Protein AF-A0A6I9SMF7-F1 (afdb_monomer_lite)

Structure (mmCIF, N/CA/C/O backbone):
data_AF-A0A6I9SMF7-F1
#
_entry.id   AF-A0A6I9SMF7-F1
#
loop_
_atom_site.group_PDB
_atom_site.id
_atom_site.type_symbol
_atom_site.label_atom_id
_atom_site.label_alt_id
_atom_site.label_comp_id
_atom_site.label_asym_id
_atom_site.label_entity_id
_atom_site.label_seq_id
_atom_site.pdbx_PDB_ins_code
_atom_site.Cartn_x
_atom_site.Cartn_y
_atom_site.Cartn_z
_atom_site.occupancy
_atom_site.B_iso_or_equiv
_atom_site.auth_seq_id
_atom_site.auth_comp_id
_atom_site.auth_asym_id
_atom_site.auth_atom_id
_atom_site.pdbx_PDB_model_num
ATOM 1 N N . MET A 1 1 ? -16.763 -0.548 10.695 1.00 94.12 1 MET A N 1
ATOM 2 C CA . MET A 1 1 ? -15.695 -1.408 10.148 1.00 94.12 1 MET A CA 1
ATOM 3 C C . MET A 1 1 ? -14.410 -0.615 10.212 1.00 94.12 1 MET A C 1
ATOM 5 O O . MET A 1 1 ? -14.487 0.598 10.064 1.00 94.12 1 MET A O 1
ATOM 9 N N . VAL A 1 2 ? -13.276 -1.272 10.425 1.00 97.19 2 VAL A N 1
ATOM 10 C CA . VAL A 1 2 ? -11.972 -0.614 10.561 1.00 97.19 2 VAL A CA 1
ATOM 11 C C . VAL A 1 2 ? -11.056 -0.904 9.375 1.00 97.19 2 VAL A C 1
ATOM 13 O O . VAL A 1 2 ? -11.194 -1.930 8.713 1.00 97.19 2 VAL A O 1
ATOM 16 N N . THR A 1 3 ? -10.118 -0.001 9.109 1.00 98.06 3 THR A N 1
ATOM 17 C CA . THR A 1 3 ? -8.985 -0.228 8.201 1.00 98.06 3 THR A CA 1
ATOM 18 C C . THR A 1 3 ? -7.779 -0.664 9.015 1.00 98.06 3 THR A C 1
ATOM 20 O O . THR A 1 3 ? -7.404 0.043 9.950 1.00 98.06 3 THR A O 1
ATOM 23 N N . LEU A 1 4 ? -7.157 -1.785 8.656 1.00 98.19 4 LEU A N 1
ATOM 24 C CA . LEU A 1 4 ? -5.903 -2.217 9.270 1.00 98.19 4 LEU A CA 1
ATOM 25 C C . LEU A 1 4 ? -4.724 -1.767 8.404 1.00 98.19 4 LEU A C 1
ATOM 27 O O . LEU A 1 4 ? -4.641 -2.126 7.234 1.00 98.19 4 LEU A O 1
ATOM 31 N N . VAL A 1 5 ? -3.801 -1.007 8.980 1.00 98.56 5 VAL A N 1
ATOM 32 C CA . VAL A 1 5 ? -2.465 -0.754 8.429 1.00 98.56 5 VAL A CA 1
ATOM 33 C C . VAL A 1 5 ? -1.489 -1.611 9.216 1.00 98.56 5 VAL A C 1
ATOM 35 O O . VAL A 1 5 ? -1.471 -1.543 10.440 1.00 98.56 5 VAL A O 1
ATOM 38 N N . VAL A 1 6 ? -0.691 -2.428 8.544 1.00 97.94 6 VAL A N 1
ATOM 39 C CA . VAL A 1 6 ? 0.102 -3.476 9.190 1.00 97.94 6 VAL A CA 1
ATOM 40 C C . VAL A 1 6 ? 1.571 -3.277 8.865 1.00 97.94 6 VAL A C 1
ATOM 42 O O . VAL A 1 6 ? 1.954 -3.188 7.697 1.00 97.94 6 VAL A O 1
ATOM 45 N N . ALA A 1 7 ? 2.380 -3.210 9.916 1.00 97.75 7 ALA A N 1
ATOM 46 C CA . ALA A 1 7 ? 3.816 -3.044 9.840 1.00 97.75 7 ALA A CA 1
ATOM 47 C C . ALA A 1 7 ? 4.544 -4.096 10.681 1.00 97.75 7 ALA A C 1
ATOM 49 O O . ALA A 1 7 ? 4.048 -4.534 11.721 1.00 97.75 7 ALA A O 1
ATOM 50 N N . THR A 1 8 ? 5.758 -4.449 10.268 1.00 95.94 8 THR A N 1
ATOM 51 C CA . THR A 1 8 ? 6.619 -5.372 11.010 1.00 95.94 8 THR A CA 1
ATOM 52 C C . THR A 1 8 ? 7.991 -4.773 11.286 1.00 95.94 8 THR A C 1
ATOM 54 O O . THR A 1 8 ? 8.586 -4.120 10.432 1.00 95.94 8 THR A O 1
ATOM 57 N N . THR A 1 9 ? 8.527 -5.007 12.481 1.00 94.19 9 THR A N 1
ATOM 58 C CA . THR A 1 9 ? 9.900 -4.615 12.835 1.00 94.19 9 THR A CA 1
ATOM 59 C C . THR A 1 9 ? 10.956 -5.499 12.169 1.00 94.19 9 THR A C 1
ATOM 61 O O . THR A 1 9 ? 12.121 -5.109 12.119 1.00 94.19 9 THR A O 1
ATOM 64 N N . ALA A 1 10 ? 10.563 -6.645 11.601 1.00 93.31 10 ALA A N 1
ATOM 65 C CA . ALA A 1 10 ? 11.442 -7.507 10.811 1.00 93.31 10 ALA A CA 1
ATOM 66 C C . ALA A 1 10 ? 11.742 -6.953 9.403 1.00 93.31 10 ALA A C 1
ATOM 68 O O . ALA A 1 10 ? 12.589 -7.504 8.696 1.00 93.31 10 ALA A O 1
ATOM 69 N N . ASP A 1 11 ? 11.057 -5.883 8.985 1.00 94.56 11 ASP A N 1
ATOM 70 C CA . ASP A 1 11 ? 11.206 -5.268 7.669 1.00 94.56 11 ASP A CA 1
ATOM 71 C C . ASP A 1 11 ? 11.575 -3.773 7.791 1.00 94.56 11 ASP A C 1
ATOM 73 O O . ASP A 1 11 ? 10.753 -2.961 8.232 1.00 94.56 11 ASP A O 1
ATOM 77 N N . PRO A 1 12 ? 12.791 -3.362 7.380 1.00 92.56 12 PRO A N 1
ATOM 78 C CA . PRO A 1 12 ? 13.233 -1.973 7.503 1.00 92.56 12 PRO A CA 1
ATOM 79 C C . PRO A 1 12 ? 12.377 -0.982 6.698 1.00 92.56 12 PRO A C 1
ATOM 81 O O . PRO A 1 12 ? 12.185 0.147 7.150 1.00 92.56 12 PRO A O 1
ATOM 84 N N . ALA A 1 13 ? 11.810 -1.399 5.559 1.00 96.56 13 ALA A N 1
ATOM 85 C CA . ALA A 1 13 ? 10.924 -0.559 4.748 1.00 96.56 13 ALA A CA 1
ATOM 86 C C . ALA A 1 13 ? 9.529 -0.396 5.369 1.00 96.56 13 ALA A C 1
ATOM 88 O O . ALA A 1 13 ? 8.762 0.466 4.950 1.00 96.56 13 ALA A O 1
ATOM 89 N N . SER A 1 14 ? 9.199 -1.201 6.381 1.00 97.69 14 SER A N 1
ATOM 90 C CA . SER A 1 14 ? 7.938 -1.130 7.117 1.00 97.69 14 SER A CA 1
ATOM 91 C C . SER A 1 14 ? 8.024 -0.149 8.293 1.00 97.69 14 SER A C 1
ATOM 93 O O . SER A 1 14 ? 7.112 0.647 8.537 1.00 97.69 14 SER A O 1
ATOM 95 N N . VAL A 1 15 ? 9.169 -0.146 8.988 1.00 97.06 15 VAL A N 1
ATOM 96 C CA . VAL A 1 15 ? 9.404 0.648 10.207 1.00 97.06 15 VAL A CA 1
ATOM 97 C C . VAL A 1 15 ? 9.309 2.152 9.951 1.00 97.06 15 VAL A C 1
ATOM 99 O O . VAL A 1 15 ? 8.653 2.864 10.717 1.00 97.06 15 VAL A O 1
ATOM 102 N N . GLY A 1 16 ? 9.955 2.642 8.888 1.00 97.75 16 GLY A N 1
ATOM 103 C CA . GLY A 1 16 ? 9.980 4.066 8.544 1.00 97.75 16 GLY A CA 1
ATOM 104 C C . GLY A 1 16 ? 8.576 4.636 8.312 1.00 97.75 16 GLY A C 1
ATOM 105 O O . GLY A 1 16 ? 8.162 5.524 9.063 1.00 97.75 16 GLY A O 1
ATOM 106 N N . PRO A 1 17 ? 7.814 4.123 7.324 1.00 98.50 17 PRO A N 1
ATOM 107 C CA . PRO A 1 17 ? 6.459 4.590 7.049 1.00 98.50 17 PRO A CA 1
ATOM 108 C C . PRO A 1 17 ? 5.524 4.495 8.254 1.00 98.50 17 PRO A C 1
ATOM 110 O O . PRO A 1 17 ? 4.777 5.436 8.509 1.00 98.50 17 PRO A O 1
ATOM 113 N N . ALA A 1 18 ? 5.585 3.406 9.029 1.00 98.50 18 ALA A N 1
ATOM 114 C CA . ALA A 1 18 ? 4.764 3.252 10.229 1.00 98.50 18 ALA A CA 1
ATOM 115 C C . ALA A 1 18 ? 5.083 4.324 11.281 1.00 98.50 18 ALA A C 1
ATOM 117 O O . ALA A 1 18 ? 4.173 4.930 11.846 1.00 98.50 18 ALA A O 1
ATOM 118 N N . SER A 1 19 ? 6.369 4.604 11.510 1.00 98.38 19 SER A N 1
ATOM 119 C CA . SER A 1 19 ? 6.813 5.626 12.466 1.00 98.38 19 SER A CA 1
ATOM 120 C C . SER A 1 19 ? 6.410 7.032 12.017 1.00 98.38 19 SER A C 1
ATOM 122 O O . SER A 1 19 ? 5.871 7.801 12.811 1.00 98.38 19 SER A O 1
ATOM 124 N N . ALA A 1 20 ? 6.610 7.354 10.736 1.00 98.56 20 ALA A N 1
ATOM 125 C CA . ALA A 1 20 ? 6.209 8.635 10.157 1.00 98.56 20 ALA A CA 1
ATOM 126 C C . ALA A 1 20 ? 4.682 8.823 10.183 1.00 98.56 20 ALA A C 1
ATOM 128 O O . ALA A 1 20 ? 4.198 9.922 10.447 1.00 98.56 20 ALA A O 1
ATOM 129 N N . PHE A 1 21 ? 3.915 7.752 9.970 1.00 98.69 21 PHE A N 1
ATOM 130 C CA . PHE A 1 21 ? 2.458 7.790 10.037 1.00 98.69 21 PHE A CA 1
ATOM 131 C C . PHE A 1 21 ? 1.955 7.971 11.475 1.00 98.69 21 PHE A C 1
ATOM 133 O O . PHE A 1 21 ? 1.077 8.801 11.705 1.00 98.69 21 PHE A O 1
ATOM 140 N N . LEU A 1 22 ? 2.556 7.287 12.456 1.00 98.50 22 LEU A N 1
ATOM 141 C CA . LEU A 1 22 ? 2.263 7.470 13.887 1.00 98.50 22 LEU A CA 1
ATOM 142 C C . LEU A 1 22 ? 2.642 8.856 14.425 1.00 98.50 22 LEU A C 1
ATOM 144 O O . LEU A 1 22 ? 2.056 9.308 15.405 1.00 98.50 22 LEU A O 1
ATOM 148 N N . ALA A 1 23 ? 3.598 9.544 13.796 1.00 98.38 23 ALA A N 1
ATOM 149 C CA . ALA A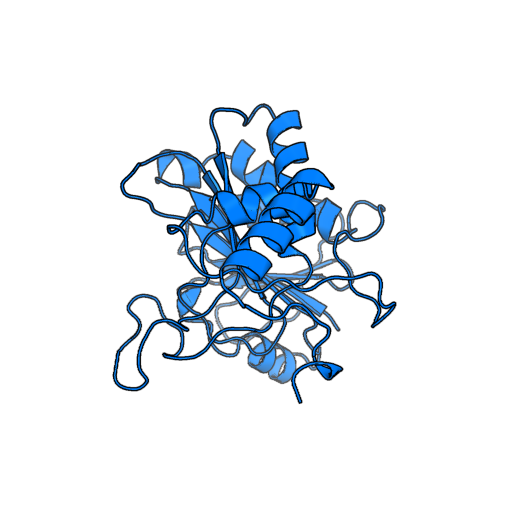 1 23 ? 3.969 10.911 14.161 1.00 98.38 23 ALA A CA 1
ATOM 150 C C . ALA A 1 23 ? 2.912 11.960 13.756 1.00 98.38 23 ALA A C 1
ATOM 152 O O . ALA A 1 23 ? 2.983 13.113 14.188 1.00 98.38 23 ALA A O 1
ATOM 153 N N . MET A 1 24 ? 1.931 11.585 12.930 1.00 98.19 24 MET A N 1
ATOM 154 C CA . MET A 1 24 ? 0.814 12.452 12.546 1.00 98.19 24 MET A CA 1
ATOM 155 C C . MET A 1 24 ? -0.210 12.578 13.689 1.00 98.19 24 MET A C 1
ATOM 157 O O . MET A 1 24 ? -0.249 11.741 14.586 1.00 98.19 24 MET A O 1
ATOM 161 N N . PRO A 1 25 ? -1.041 13.632 13.736 1.00 97.69 25 PRO A N 1
ATOM 162 C CA . PRO A 1 25 ? -1.937 13.839 14.872 1.00 97.69 25 PRO A CA 1
ATOM 163 C C . PRO A 1 25 ? -3.083 12.812 14.930 1.00 97.69 25 PRO A C 1
ATOM 165 O O . PRO A 1 25 ? -3.540 12.299 13.912 1.00 97.69 25 PRO A O 1
ATOM 168 N N . GLY A 1 26 ? -3.613 12.576 16.134 1.00 97.00 26 GLY A N 1
ATOM 169 C CA . GLY A 1 26 ? -4.855 11.814 16.344 1.00 97.00 26 GLY A CA 1
ATOM 170 C C . GLY A 1 26 ? -4.687 10.340 16.726 1.00 97.00 26 GLY A C 1
ATOM 171 O O . GLY A 1 26 ? -5.694 9.658 16.915 1.00 97.00 26 GLY A O 1
ATOM 172 N N . TRP A 1 27 ? -3.456 9.847 16.881 1.00 98.19 27 TRP A N 1
ATOM 173 C CA . TRP A 1 27 ? -3.209 8.482 17.352 1.00 98.19 27 TRP A CA 1
ATOM 174 C C . TRP A 1 27 ? -3.389 8.333 18.858 1.00 98.19 27 TRP A C 1
ATOM 176 O O . TRP A 1 27 ? -2.915 9.145 19.650 1.00 98.19 27 TRP A O 1
ATOM 186 N N . ASN A 1 28 ? -4.032 7.236 19.239 1.00 97.69 28 ASN A N 1
ATOM 187 C CA . ASN A 1 28 ? -4.199 6.779 20.611 1.00 97.69 28 ASN A CA 1
ATOM 188 C C . ASN A 1 28 ? -3.784 5.301 20.700 1.00 97.69 28 ASN A C 1
ATOM 190 O O . ASN A 1 28 ? -3.781 4.618 19.673 1.00 97.69 28 ASN A O 1
ATOM 194 N N . PRO A 1 29 ? -3.464 4.771 21.892 1.00 96.38 29 PRO A N 1
ATOM 195 C CA . PRO A 1 29 ? -3.304 3.330 22.074 1.00 96.38 29 PRO A CA 1
ATOM 196 C C . PRO A 1 29 ? -4.552 2.568 21.596 1.00 96.38 29 PRO A C 1
ATOM 198 O O . PRO A 1 29 ? -5.678 2.970 21.898 1.00 96.38 29 PRO A O 1
ATOM 201 N N . GLY A 1 30 ? -4.352 1.503 20.820 1.00 93.25 30 GLY A N 1
ATOM 202 C CA . GLY A 1 30 ? -5.414 0.619 20.341 1.00 93.25 30 GLY A CA 1
ATOM 203 C C . GLY A 1 30 ? -5.651 -0.586 21.267 1.00 93.25 30 GLY A C 1
ATOM 204 O O . GLY A 1 30 ? -5.033 -0.688 22.330 1.00 93.25 30 GLY A O 1
ATOM 205 N N . PRO A 1 31 ? -6.560 -1.507 20.896 1.00 87.94 31 PRO A N 1
ATOM 206 C CA . PRO A 1 31 ? -6.815 -2.723 21.665 1.00 87.94 31 PRO A CA 1
ATOM 207 C C . PRO A 1 31 ? -5.622 -3.692 21.632 1.00 87.94 31 PRO A C 1
ATOM 209 O O . PRO A 1 31 ? -5.024 -3.931 20.582 1.00 87.94 31 PRO A O 1
ATOM 212 N N . SER A 1 32 ? -5.297 -4.300 22.772 1.00 76.44 32 SER A N 1
ATOM 213 C CA . SER A 1 32 ? -4.268 -5.341 22.839 1.00 76.44 32 SER A CA 1
ATOM 214 C C . SER A 1 32 ? -4.732 -6.612 22.125 1.00 76.44 32 SER A C 1
ATOM 216 O O . SER A 1 32 ? -5.803 -7.138 22.426 1.00 76.44 32 SER A O 1
ATOM 218 N N . LEU A 1 33 ? -3.910 -7.127 21.214 1.00 76.75 33 LEU A N 1
ATOM 219 C CA . LEU A 1 33 ? -4.077 -8.461 20.633 1.00 76.75 33 LEU A CA 1
ATOM 220 C C . LEU A 1 33 ? -3.224 -9.485 21.402 1.00 76.75 33 LEU A C 1
ATOM 222 O O . LEU A 1 33 ? -2.560 -9.139 22.380 1.00 76.75 33 LEU A O 1
ATOM 226 N N . SER A 1 34 ? -3.245 -10.750 20.964 1.00 67.50 34 SER A N 1
ATOM 227 C CA . SER A 1 34 ? -2.335 -11.804 21.444 1.00 67.50 34 SER A CA 1
ATOM 228 C C . SER A 1 34 ? -0.873 -11.334 21.514 1.00 67.50 34 SER A C 1
ATOM 230 O O . SER A 1 34 ? -0.481 -10.439 20.766 1.00 67.50 34 SER A O 1
ATOM 232 N N . GLU A 1 35 ? -0.075 -11.954 22.393 1.00 68.56 35 GLU A N 1
ATOM 233 C CA . GLU A 1 35 ? 1.307 -11.549 22.699 1.00 68.56 35 GLU A CA 1
ATOM 234 C C . GLU A 1 35 ? 2.124 -11.184 21.444 1.00 68.56 35 GLU A C 1
ATOM 236 O O . GLU A 1 35 ? 2.271 -11.990 20.527 1.00 68.56 35 GLU A O 1
ATOM 241 N N . GLY A 1 36 ? 2.658 -9.956 21.419 1.00 78.19 36 GLY A N 1
ATOM 242 C CA . GLY A 1 36 ? 3.620 -9.497 20.410 1.00 78.19 36 GLY A CA 1
ATOM 243 C C . GLY A 1 36 ? 3.093 -8.558 19.317 1.00 78.19 36 GLY A C 1
ATOM 244 O O . GLY A 1 36 ? 3.886 -8.162 18.464 1.00 78.19 36 GLY A O 1
ATOM 245 N N . MET A 1 37 ? 1.809 -8.170 19.321 1.00 89.69 37 MET A N 1
ATOM 246 C CA . MET A 1 37 ? 1.274 -7.173 18.378 1.00 89.69 37 MET A CA 1
ATOM 247 C C . MET A 1 37 ? 0.779 -5.911 19.099 1.00 89.69 37 MET A C 1
ATOM 249 O O . MET A 1 37 ? -0.229 -5.927 19.806 1.00 89.69 37 MET A O 1
ATOM 253 N N . GLU A 1 38 ? 1.493 -4.804 18.904 1.00 93.56 38 GLU A N 1
ATOM 254 C CA . GLU A 1 38 ? 1.067 -3.472 19.330 1.00 93.56 38 GLU A CA 1
ATOM 255 C C . GLU A 1 38 ? 0.004 -2.933 18.369 1.00 93.56 38 GLU A C 1
ATOM 257 O O . GLU A 1 38 ? 0.074 -3.164 17.159 1.00 93.56 38 GLU A O 1
ATOM 262 N N . SER A 1 39 ? -0.952 -2.161 18.884 1.00 95.69 39 SER A N 1
ATOM 263 C CA . SER A 1 39 ? -1.950 -1.499 18.049 1.00 95.69 39 SER A CA 1
ATOM 264 C C . SER A 1 39 ? -2.166 -0.041 18.454 1.00 95.69 39 SER A C 1
ATOM 266 O O . SER A 1 39 ? -2.038 0.343 19.619 1.00 95.69 39 SER A O 1
ATOM 268 N N . PHE A 1 40 ? -2.504 0.781 17.464 1.00 97.62 40 PHE A N 1
ATOM 269 C CA . PHE A 1 40 ? -2.752 2.214 17.595 1.00 97.62 40 PHE A CA 1
ATOM 270 C C . PHE A 1 40 ? -4.020 2.572 16.825 1.00 97.62 40 PHE A C 1
ATOM 272 O O . PHE A 1 40 ? -4.276 2.012 15.761 1.00 97.62 40 PHE A O 1
ATOM 279 N N . ALA A 1 41 ? -4.814 3.508 17.334 1.00 98.12 41 ALA A N 1
ATOM 280 C CA . ALA A 1 41 ? -6.108 3.878 16.775 1.00 98.12 41 ALA A CA 1
ATOM 281 C C . ALA A 1 41 ? -6.178 5.367 16.408 1.00 98.12 41 ALA A C 1
ATOM 283 O O . ALA A 1 41 ? -5.797 6.226 17.205 1.00 98.12 41 ALA A O 1
ATOM 284 N N . ASN A 1 42 ? -6.726 5.662 15.226 1.00 97.88 42 ASN A N 1
ATOM 285 C CA . ASN A 1 42 ? -7.087 7.006 14.773 1.00 97.88 42 ASN A CA 1
ATOM 286 C C . ASN A 1 42 ? -8.388 6.931 13.953 1.00 97.88 42 ASN A C 1
ATOM 288 O O . ASN A 1 42 ? -8.393 6.436 12.825 1.00 97.88 42 ASN A O 1
ATOM 292 N N . GLY A 1 43 ? -9.513 7.350 14.542 1.00 95.69 43 GLY A N 1
ATOM 293 C CA . GLY A 1 43 ? -10.839 7.158 13.942 1.00 95.69 43 GLY A CA 1
ATOM 294 C C . GLY A 1 43 ? -11.126 5.677 13.667 1.00 95.69 43 GLY A C 1
ATOM 295 O O . GLY A 1 43 ? -11.008 4.847 14.568 1.00 95.69 43 GLY A O 1
ATOM 296 N N . ASP A 1 44 ? -11.444 5.340 12.416 1.00 96.44 44 ASP A N 1
ATOM 297 C CA . ASP A 1 44 ? -11.674 3.960 11.955 1.00 96.44 44 ASP A CA 1
ATOM 298 C C . ASP A 1 44 ? -10.391 3.263 11.453 1.00 96.44 44 ASP A C 1
ATOM 300 O O . ASP A 1 44 ? -10.448 2.153 10.927 1.00 96.44 44 ASP A O 1
ATOM 304 N N . VAL A 1 45 ? -9.219 3.889 11.602 1.00 98.25 45 VAL A N 1
ATOM 305 C CA . VAL A 1 45 ? -7.925 3.313 11.210 1.00 98.25 45 VAL A CA 1
ATOM 306 C C . VAL A 1 45 ? -7.246 2.688 12.426 1.00 98.25 45 VAL A C 1
ATOM 308 O O . VAL A 1 45 ? -7.243 3.254 13.526 1.00 98.25 45 VAL A O 1
ATOM 311 N N . ARG A 1 46 ? -6.667 1.506 12.230 1.00 98.12 46 ARG A N 1
ATOM 312 C CA . ARG A 1 46 ? -5.838 0.794 13.202 1.00 98.12 46 ARG A CA 1
ATOM 313 C C . ARG A 1 46 ? -4.470 0.568 12.579 1.00 98.12 46 ARG A C 1
ATOM 315 O O . ARG A 1 46 ? -4.397 -0.014 11.503 1.00 98.12 46 ARG A O 1
ATOM 322 N N . LEU A 1 47 ? -3.403 1.018 13.229 1.00 98.19 47 LEU A N 1
ATOM 323 C CA . LEU A 1 47 ? -2.045 0.645 12.845 1.00 98.19 47 LEU A CA 1
ATOM 324 C C . LEU A 1 47 ? -1.554 -0.466 13.768 1.00 98.19 47 LEU A C 1
ATOM 326 O O . LEU A 1 47 ? -1.558 -0.293 14.984 1.00 98.19 47 LEU A O 1
ATOM 330 N N . LEU A 1 48 ? -1.155 -1.592 13.188 1.00 96.94 48 LEU A N 1
ATOM 331 C CA . LEU A 1 48 ? -0.660 -2.777 13.876 1.00 96.94 48 LEU A CA 1
ATOM 332 C C . LEU A 1 48 ? 0.846 -2.891 13.658 1.00 96.94 48 LEU A C 1
ATOM 334 O O . LEU A 1 48 ? 1.318 -2.758 12.529 1.00 96.94 48 LEU A O 1
ATOM 338 N N . 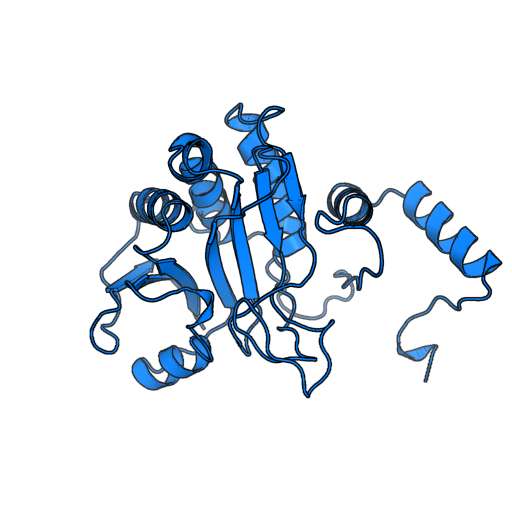LYS A 1 49 ? 1.593 -3.147 14.732 1.00 95.69 49 LYS A N 1
ATOM 339 C CA . LYS A 1 49 ? 3.036 -3.402 14.699 1.00 95.69 49 LYS A CA 1
ATOM 340 C C . LYS A 1 49 ? 3.336 -4.733 15.369 1.00 95.69 49 LYS A C 1
ATOM 342 O O . LYS A 1 49 ? 2.902 -4.957 16.492 1.00 95.69 49 LYS A O 1
ATOM 347 N N . HIS A 1 50 ? 4.099 -5.588 14.706 1.00 93.88 50 HIS A N 1
ATOM 348 C CA . HIS A 1 50 ? 4.550 -6.869 15.258 1.00 93.88 50 HIS A CA 1
ATOM 349 C C . HIS A 1 50 ? 5.973 -7.200 14.799 1.00 93.88 50 HIS A C 1
ATOM 351 O O . HIS A 1 50 ? 6.577 -6.450 14.038 1.00 93.88 50 HIS A O 1
ATOM 357 N N . GLU A 1 51 ? 6.512 -8.327 15.260 1.00 93.38 51 GLU A N 1
ATOM 358 C CA . GLU A 1 51 ? 7.875 -8.771 14.921 1.00 93.38 51 GLU A CA 1
ATOM 359 C C . GLU A 1 51 ? 7.900 -9.917 13.896 1.00 93.38 51 GLU A C 1
ATOM 361 O O . GLU A 1 51 ? 8.939 -10.234 13.323 1.00 93.38 51 GLU A O 1
ATOM 366 N N . ASN A 1 52 ? 6.747 -10.538 13.628 1.00 90.56 52 ASN A N 1
ATOM 367 C CA . ASN A 1 52 ? 6.635 -11.634 12.662 1.00 90.56 52 ASN A CA 1
ATOM 368 C C . ASN A 1 52 ? 6.780 -11.166 11.206 1.00 90.56 52 ASN A C 1
ATOM 370 O O . ASN A 1 52 ? 6.576 -9.997 10.879 1.00 90.56 52 ASN A O 1
ATOM 374 N N . SER A 1 53 ? 7.070 -12.107 10.307 1.00 91.50 53 SER A N 1
ATOM 375 C CA . SER A 1 53 ? 7.065 -11.850 8.865 1.00 91.50 53 SER A CA 1
ATOM 376 C C . SER A 1 53 ? 5.662 -11.496 8.363 1.00 91.50 53 SER A C 1
ATOM 378 O O . SER A 1 53 ? 4.704 -12.205 8.656 1.00 91.50 53 SER A O 1
ATOM 380 N N . ILE A 1 54 ? 5.550 -10.440 7.553 1.00 92.69 54 ILE A N 1
ATOM 381 C CA . ILE A 1 54 ? 4.264 -9.944 7.042 1.00 92.69 54 ILE A CA 1
ATOM 382 C C . ILE A 1 54 ? 3.547 -10.969 6.149 1.00 92.69 54 ILE A C 1
ATOM 384 O O . ILE A 1 54 ? 2.327 -11.090 6.190 1.00 92.69 54 ILE A O 1
ATOM 388 N N . VAL A 1 55 ? 4.304 -11.781 5.401 1.00 91.56 55 VAL A N 1
ATOM 389 C CA . VAL A 1 55 ? 3.748 -12.834 4.533 1.00 91.56 55 VAL A CA 1
ATOM 390 C C . VAL A 1 55 ? 3.247 -14.055 5.309 1.00 91.56 55 VAL A C 1
ATOM 392 O O . VAL A 1 55 ? 2.636 -14.936 4.710 1.00 91.56 55 VAL A O 1
ATOM 395 N N . ALA A 1 56 ? 3.506 -14.114 6.619 1.00 91.31 56 ALA A N 1
ATOM 396 C CA . ALA A 1 56 ? 3.001 -15.146 7.521 1.00 91.31 56 ALA A CA 1
ATOM 397 C C . ALA A 1 56 ? 1.725 -14.713 8.268 1.00 91.31 56 ALA A C 1
ATOM 399 O O . ALA A 1 56 ? 1.168 -15.502 9.029 1.00 91.31 56 ALA A O 1
ATOM 400 N N . GLU A 1 57 ? 1.241 -13.483 8.062 1.00 93.12 57 GLU A N 1
ATOM 401 C CA . GLU A 1 57 ? 0.047 -12.949 8.729 1.00 93.12 57 GLU A CA 1
ATOM 402 C C . GLU A 1 57 ? -1.257 -13.379 8.034 1.00 93.12 57 GLU A C 1
ATOM 404 O O . GLU A 1 57 ? -2.145 -12.567 7.764 1.00 93.12 57 GLU A O 1
ATOM 409 N N . ASP A 1 58 ? -1.398 -14.679 7.774 1.00 95.38 58 ASP A N 1
ATOM 410 C CA . ASP A 1 58 ? -2.624 -15.254 7.219 1.00 95.38 58 ASP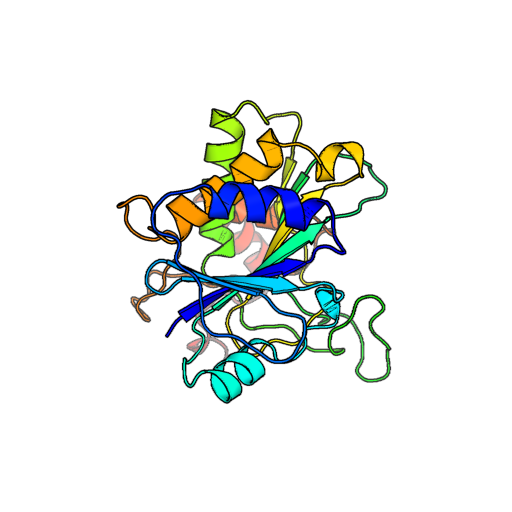 A CA 1
ATOM 411 C C . ASP A 1 58 ? -3.832 -14.972 8.132 1.00 95.38 58 ASP A C 1
ATOM 413 O O . ASP A 1 58 ? -3.735 -14.942 9.368 1.00 95.38 58 ASP A O 1
ATOM 417 N N . ASP A 1 59 ? -4.980 -14.724 7.498 1.00 95.62 59 ASP A N 1
ATOM 418 C CA . ASP A 1 59 ? -6.279 -14.463 8.121 1.00 95.62 59 ASP A CA 1
ATOM 419 C C . ASP A 1 59 ? -6.243 -13.355 9.196 1.00 95.62 59 ASP A C 1
ATOM 421 O O . ASP A 1 59 ? -7.007 -13.391 10.166 1.00 95.62 59 ASP A O 1
ATOM 425 N N . LEU A 1 60 ? -5.346 -12.366 9.061 1.00 94.44 60 LEU A N 1
ATOM 426 C CA . LEU A 1 60 ? -5.201 -11.274 10.035 1.00 94.44 60 LEU A CA 1
ATOM 427 C C . LEU A 1 60 ? -6.506 -10.505 10.256 1.00 94.44 60 LEU A C 1
ATOM 429 O O . LEU A 1 60 ? -6.821 -10.136 11.384 1.00 94.44 60 LEU A O 1
ATOM 433 N N . ASP A 1 61 ? -7.290 -10.317 9.199 1.00 95.75 61 ASP A N 1
ATOM 434 C CA . ASP A 1 61 ? -8.608 -9.695 9.264 1.00 95.75 61 ASP A CA 1
ATOM 435 C C . ASP A 1 61 ? -9.573 -10.454 10.190 1.00 95.75 61 ASP A C 1
ATOM 437 O O . ASP A 1 61 ? -10.204 -9.857 11.064 1.00 95.75 61 ASP A O 1
ATOM 441 N N . ARG A 1 62 ? -9.629 -11.783 10.065 1.00 95.62 62 ARG A N 1
ATOM 442 C CA . ARG A 1 62 ? -10.453 -12.649 10.924 1.00 95.62 62 ARG A CA 1
ATOM 443 C C . ARG A 1 62 ? -9.925 -12.723 12.348 1.00 95.62 62 ARG A C 1
ATOM 445 O O . ARG A 1 62 ? -10.714 -12.710 13.290 1.00 95.62 62 ARG A O 1
ATOM 452 N N . ARG A 1 63 ? -8.602 -12.819 12.520 1.00 94.06 63 ARG A N 1
ATOM 453 C CA . ARG A 1 63 ? -7.967 -12.838 13.847 1.00 94.06 63 ARG A CA 1
ATOM 454 C C . ARG A 1 63 ? -8.235 -11.537 14.599 1.00 94.06 63 ARG A C 1
ATOM 456 O O . ARG A 1 63 ? -8.557 -11.588 15.783 1.00 94.06 63 ARG A O 1
ATOM 463 N N . TRP A 1 64 ? -8.170 -10.399 13.908 1.00 94.69 64 TRP A N 1
ATOM 464 C CA . TRP A 1 64 ? -8.530 -9.095 14.459 1.00 94.69 64 TRP A CA 1
ATOM 465 C C . TRP A 1 64 ? -9.995 -9.047 14.898 1.00 94.69 64 TRP A C 1
ATOM 467 O O . TRP A 1 64 ? -10.280 -8.705 16.047 1.00 94.69 64 TRP A O 1
ATOM 477 N N . GLU A 1 65 ? -10.922 -9.422 14.015 1.00 95.50 65 GLU A N 1
ATOM 478 C CA . GLU A 1 65 ? -12.356 -9.399 14.316 1.00 95.50 65 GLU A CA 1
ATOM 479 C C . GLU A 1 65 ? -12.706 -10.337 15.480 1.00 95.50 65 GLU A C 1
ATOM 481 O O . GLU A 1 65 ? -13.459 -9.956 16.374 1.00 95.50 65 GLU A O 1
ATOM 486 N N . ALA A 1 66 ? -12.101 -11.527 15.538 1.00 94.00 66 ALA A N 1
ATOM 487 C CA . ALA A 1 66 ? -12.297 -12.465 16.641 1.00 94.00 66 ALA A CA 1
ATOM 488 C C . ALA A 1 66 ? -11.776 -11.927 17.985 1.00 94.00 66 ALA A C 1
ATOM 490 O O . ALA A 1 66 ? -12.387 -12.178 19.023 1.00 94.00 66 ALA A O 1
ATOM 491 N N . ALA A 1 67 ? -10.656 -11.199 17.977 1.00 93.06 67 ALA A N 1
ATOM 492 C CA . ALA A 1 67 ? -10.043 -10.663 19.190 1.00 93.06 67 ALA A CA 1
ATOM 493 C C . ALA A 1 67 ? -10.717 -9.377 19.696 1.00 93.06 67 ALA A C 1
ATOM 495 O O . ALA A 1 67 ? -10.749 -9.137 20.901 1.00 93.06 67 ALA A O 1
ATOM 496 N N . THR A 1 68 ? -11.239 -8.544 18.794 1.00 94.25 68 THR A N 1
ATOM 497 C CA . THR A 1 68 ? -11.689 -7.177 19.119 1.00 94.25 68 THR A CA 1
ATOM 498 C C . THR A 1 68 ? -13.190 -6.958 18.941 1.00 94.25 68 THR A C 1
ATOM 500 O O . THR A 1 68 ? -13.741 -6.009 19.494 1.00 94.25 68 THR A O 1
ATOM 503 N N . GLY A 1 69 ? -13.866 -7.810 18.166 1.00 95.50 69 GLY A N 1
ATOM 504 C CA . GLY A 1 69 ? -15.238 -7.592 17.710 1.00 95.50 69 GLY A CA 1
ATOM 505 C C . GLY A 1 69 ? -15.374 -6.532 16.609 1.00 95.50 69 GLY A C 1
ATOM 506 O O . GLY A 1 69 ? -16.493 -6.239 16.189 1.00 95.50 69 GLY A O 1
ATOM 507 N N . GLU A 1 70 ? -14.274 -5.938 16.133 1.00 96.31 70 GLU A N 1
ATOM 508 C CA . GLU A 1 70 ? -14.299 -4.943 15.061 1.00 96.31 70 GLU A CA 1
ATOM 509 C C . GLU A 1 70 ? -14.164 -5.618 13.688 1.00 96.31 70 GLU A C 1
ATOM 511 O O . GLU A 1 70 ? -13.113 -6.158 13.350 1.00 96.31 70 GLU A O 1
ATOM 516 N N . SER A 1 71 ? -15.202 -5.540 12.852 1.00 97.19 71 SER A N 1
ATOM 517 C CA . SER A 1 71 ? -15.122 -6.027 11.469 1.00 97.19 71 SER A CA 1
ATOM 518 C C . SER A 1 71 ? -14.155 -5.193 10.623 1.00 97.19 71 SER A C 1
ATOM 520 O O . SER A 1 71 ? -14.149 -3.958 10.704 1.00 97.19 71 SER A O 1
ATOM 522 N N . VAL A 1 72 ? -13.394 -5.854 9.751 1.00 97.19 72 VAL A N 1
ATOM 523 C CA . VAL A 1 72 ? -12.347 -5.236 8.921 1.00 97.19 72 VAL A CA 1
ATOM 524 C C . VAL A 1 72 ? -12.881 -4.890 7.528 1.00 97.19 72 VAL A C 1
ATOM 526 O O . VAL A 1 72 ? -13.460 -5.729 6.845 1.00 97.19 72 VAL A O 1
ATOM 529 N N . ALA A 1 73 ? -12.699 -3.638 7.105 1.00 96.56 73 ALA A N 1
ATOM 530 C CA . ALA A 1 73 ? -13.076 -3.155 5.775 1.00 96.56 73 ALA A CA 1
ATOM 531 C C . ALA A 1 73 ? -11.982 -3.410 4.732 1.00 96.56 73 ALA A C 1
ATOM 533 O O . ALA A 1 73 ? -12.292 -3.716 3.582 1.00 96.56 73 ALA A O 1
ATOM 534 N N . GLU A 1 74 ? -10.719 -3.247 5.124 1.00 97.25 74 GLU A N 1
ATOM 535 C CA . GLU A 1 74 ? -9.553 -3.415 4.261 1.00 97.25 74 GLU A CA 1
ATOM 536 C C . GLU A 1 74 ? -8.266 -3.569 5.081 1.00 97.25 74 GLU A C 1
ATOM 538 O O . GLU A 1 74 ? -8.199 -3.132 6.237 1.00 97.25 74 GLU A O 1
ATOM 543 N N . VAL A 1 75 ? -7.246 -4.159 4.454 1.00 98.06 75 VAL A N 1
ATOM 544 C CA . VAL A 1 75 ? -5.905 -4.331 5.024 1.00 98.06 75 VAL A CA 1
ATOM 545 C C . VAL A 1 75 ? -4.860 -3.708 4.097 1.00 98.06 75 VAL A C 1
ATOM 547 O O . VAL A 1 75 ? -4.894 -3.882 2.878 1.00 98.06 75 VAL A O 1
ATOM 550 N N . ILE A 1 76 ? -3.929 -2.955 4.673 1.00 98.50 76 ILE A N 1
ATOM 551 C CA . ILE A 1 76 ? -2.826 -2.293 3.977 1.00 98.50 76 ILE A CA 1
ATOM 552 C C . ILE A 1 76 ? -1.529 -2.756 4.629 1.00 98.50 76 ILE A C 1
ATOM 554 O O . ILE A 1 76 ? -1.277 -2.448 5.793 1.00 98.50 76 ILE A O 1
ATOM 558 N N . PHE A 1 77 ? -0.702 -3.478 3.884 1.00 98.44 77 PHE A N 1
ATOM 559 C CA . PHE A 1 77 ? 0.593 -3.942 4.364 1.00 98.44 77 PHE A CA 1
ATOM 560 C C . PHE A 1 77 ? 1.712 -2.986 3.945 1.00 98.44 77 PHE A C 1
ATOM 562 O O . PHE A 1 77 ? 1.742 -2.512 2.809 1.00 98.44 77 PHE A O 1
ATOM 569 N N . LEU A 1 78 ? 2.631 -2.713 4.870 1.00 98.62 78 LEU A N 1
ATOM 570 C CA . LEU A 1 78 ? 3.855 -1.953 4.632 1.00 98.62 78 LEU A CA 1
ATOM 571 C C . LEU A 1 78 ? 5.032 -2.920 4.552 1.00 98.62 78 LEU A C 1
ATOM 573 O O . LEU A 1 78 ? 5.333 -3.577 5.552 1.00 98.62 78 LEU A O 1
ATOM 577 N N . SER A 1 79 ? 5.710 -2.996 3.410 1.00 97.44 79 SER A N 1
ATOM 578 C CA . SER A 1 79 ? 6.830 -3.928 3.239 1.00 97.44 79 SER A CA 1
ATOM 579 C C . SER A 1 79 ? 7.925 -3.387 2.328 1.00 97.44 79 SER A C 1
ATOM 581 O O . SER A 1 79 ? 7.817 -2.306 1.750 1.00 97.44 79 SER A O 1
ATOM 583 N N . ARG A 1 80 ? 9.030 -4.119 2.243 1.00 96.38 80 ARG A N 1
ATOM 584 C CA . ARG A 1 80 ? 10.088 -3.883 1.276 1.00 96.38 80 ARG A CA 1
ATOM 585 C C . ARG A 1 80 ? 9.757 -4.547 -0.045 1.00 96.38 80 ARG A C 1
ATOM 587 O O . ARG A 1 80 ? 9.442 -5.731 -0.098 1.00 96.38 80 ARG A O 1
ATOM 594 N N . HIS A 1 81 ? 10.076 -3.821 -1.099 1.00 94.50 81 HIS A N 1
ATOM 595 C CA . HIS A 1 81 ? 10.272 -4.405 -2.408 1.00 94.50 81 HIS A CA 1
ATOM 596 C C . HIS A 1 81 ? 11.756 -4.742 -2.597 1.00 94.50 81 HIS A C 1
ATOM 598 O O . HIS A 1 81 ? 12.633 -3.961 -2.208 1.00 94.50 81 HIS A O 1
ATOM 604 N N . THR A 1 82 ? 12.064 -5.888 -3.208 1.00 91.81 82 THR A N 1
ATOM 605 C CA . THR A 1 82 ? 13.435 -6.276 -3.586 1.00 91.81 82 THR A CA 1
ATOM 606 C C . THR A 1 82 ? 13.505 -6.589 -5.073 1.00 91.81 82 THR A C 1
ATOM 608 O O . THR A 1 82 ? 12.758 -7.419 -5.587 1.00 91.81 82 THR A O 1
ATOM 611 N N . ALA A 1 83 ? 14.469 -5.993 -5.774 1.00 89.88 83 ALA A N 1
ATOM 612 C CA . ALA A 1 83 ? 14.637 -6.202 -7.206 1.00 89.88 83 ALA A CA 1
ATOM 613 C C . ALA A 1 83 ? 16.100 -6.285 -7.623 1.00 89.88 83 ALA A C 1
ATOM 615 O O . ALA A 1 83 ? 16.915 -5.455 -7.239 1.00 89.88 83 ALA A O 1
ATOM 616 N N . VAL A 1 84 ? 16.398 -7.216 -8.534 1.00 87.31 84 VAL A N 1
ATOM 617 C CA . VAL A 1 84 ? 17.741 -7.403 -9.119 1.00 87.31 84 VAL A CA 1
ATOM 618 C C . VAL A 1 84 ? 18.251 -6.144 -9.833 1.00 87.31 84 VAL A C 1
ATOM 620 O O . VAL A 1 84 ? 19.454 -5.927 -9.931 1.00 87.31 84 VAL A O 1
ATOM 623 N N . SER A 1 85 ? 17.347 -5.298 -10.338 1.00 89.38 85 SER A N 1
ATOM 624 C CA . SER A 1 85 ? 17.719 -4.040 -10.992 1.00 89.38 85 SER A CA 1
ATOM 625 C C . SER A 1 85 ? 18.310 -3.006 -10.030 1.00 89.38 85 SER A C 1
ATOM 627 O O . SER A 1 85 ? 18.889 -2.033 -10.511 1.00 89.38 85 SER A O 1
ATOM 629 N N . ASN A 1 86 ? 18.128 -3.179 -8.712 1.00 91.62 86 ASN A N 1
ATOM 630 C CA . ASN A 1 86 ? 18.478 -2.228 -7.652 1.00 91.62 86 ASN A CA 1
ATOM 631 C C . ASN A 1 86 ? 17.922 -0.810 -7.861 1.00 91.62 86 ASN A C 1
ATOM 633 O O . ASN A 1 86 ? 18.389 0.137 -7.234 1.00 91.62 86 ASN A O 1
ATOM 637 N N . ARG A 1 87 ? 16.928 -0.638 -8.743 1.00 92.94 87 ARG A N 1
ATOM 638 C CA . ARG A 1 87 ? 16.324 0.672 -8.990 1.00 92.94 87 ARG A CA 1
ATOM 639 C C . ARG A 1 87 ? 15.404 1.043 -7.826 1.00 92.94 87 ARG A C 1
ATOM 641 O O . ARG A 1 87 ? 14.596 0.195 -7.433 1.00 92.94 87 ARG A O 1
ATOM 648 N N . PRO A 1 88 ? 15.495 2.268 -7.291 1.00 96.62 88 PRO A N 1
ATOM 649 C CA . PRO A 1 88 ? 14.580 2.720 -6.257 1.00 96.62 88 PRO A CA 1
ATOM 650 C C . PRO A 1 88 ? 13.153 2.803 -6.795 1.00 96.62 88 PRO A C 1
ATOM 652 O O . PRO A 1 88 ? 12.914 3.306 -7.896 1.00 96.62 88 PRO A O 1
ATOM 655 N N . ALA A 1 89 ? 12.201 2.298 -6.018 1.00 97.81 89 ALA A N 1
ATOM 656 C CA . ALA A 1 89 ? 10.799 2.271 -6.401 1.00 97.81 89 ALA A CA 1
ATOM 657 C C . ALA A 1 89 ? 9.889 2.477 -5.189 1.00 97.81 89 ALA A C 1
ATOM 659 O O . ALA A 1 89 ? 10.210 2.046 -4.084 1.00 97.81 89 ALA A O 1
ATOM 660 N N . LEU A 1 90 ? 8.758 3.142 -5.413 1.00 98.62 90 LEU A N 1
ATOM 661 C CA . LEU A 1 90 ? 7.626 3.155 -4.493 1.00 98.62 90 LEU A CA 1
ATOM 662 C C . LEU A 1 90 ? 6.478 2.442 -5.193 1.00 98.62 90 LEU A C 1
ATOM 664 O O . LEU A 1 90 ? 6.038 2.881 -6.263 1.00 98.62 90 LEU A O 1
ATOM 668 N N . THR A 1 91 ? 6.010 1.344 -4.621 1.00 98.25 91 THR A N 1
ATOM 669 C CA . THR A 1 91 ? 5.097 0.451 -5.326 1.00 98.25 91 THR A CA 1
ATOM 670 C C . THR A 1 91 ? 3.778 0.264 -4.598 1.00 98.25 91 THR A C 1
ATOM 672 O O . THR A 1 91 ? 3.649 0.486 -3.392 1.00 98.25 91 THR A O 1
ATOM 675 N N . VAL A 1 92 ? 2.758 -0.080 -5.383 1.00 97.81 92 VAL A N 1
ATOM 676 C CA . VAL A 1 92 ? 1.420 -0.422 -4.901 1.00 97.81 92 VAL A CA 1
ATOM 677 C C . VAL A 1 92 ? 0.960 -1.662 -5.646 1.00 97.81 92 VAL A C 1
ATOM 679 O O . VAL A 1 92 ? 0.902 -1.639 -6.878 1.00 97.81 92 VAL A O 1
ATOM 682 N N . HIS A 1 93 ? 0.582 -2.731 -4.949 1.00 96.88 93 HIS A N 1
ATOM 683 C CA . HIS A 1 93 ? 0.143 -3.939 -5.646 1.00 96.88 93 HIS A CA 1
ATOM 684 C C . HIS A 1 93 ? -0.872 -4.783 -4.866 1.00 96.88 93 HIS A C 1
ATOM 686 O O . HIS A 1 93 ? -0.953 -4.710 -3.638 1.00 96.88 93 HIS A O 1
ATOM 692 N N . PRO A 1 94 ? -1.698 -5.570 -5.579 1.00 95.75 94 PRO A N 1
ATOM 693 C CA . PRO A 1 94 ? -2.549 -6.581 -4.964 1.00 95.75 94 PRO A CA 1
ATOM 694 C C . PRO A 1 94 ? -1.736 -7.809 -4.536 1.00 95.75 94 PRO A C 1
ATOM 696 O O . PRO A 1 94 ? -0.672 -8.090 -5.091 1.00 95.75 94 PRO A O 1
ATOM 699 N N . ILE A 1 95 ? -2.299 -8.590 -3.618 1.00 95.50 95 ILE A N 1
ATOM 700 C CA . ILE A 1 95 ? -1.687 -9.817 -3.087 1.00 95.50 95 ILE A CA 1
ATOM 701 C C . ILE A 1 95 ? -2.308 -11.074 -3.678 1.00 95.50 95 ILE A C 1
ATOM 703 O O . ILE A 1 95 ? -3.480 -11.083 -4.078 1.00 95.50 95 ILE A O 1
ATOM 707 N N . GLY A 1 96 ? -1.536 -12.153 -3.689 1.00 96.12 96 GLY A N 1
ATOM 708 C CA . GLY A 1 96 ? -1.996 -13.455 -4.140 1.00 96.12 96 GLY A CA 1
ATOM 709 C C . GLY A 1 96 ? -0.943 -14.237 -4.898 1.00 96.12 96 GLY A C 1
ATOM 710 O O . GLY A 1 96 ? 0.031 -13.700 -5.408 1.00 96.12 96 GLY A O 1
ATOM 711 N N . VAL A 1 97 ? -1.200 -15.526 -5.072 1.00 96.56 97 VAL A N 1
ATOM 712 C CA . VAL A 1 97 ? -0.348 -16.442 -5.829 1.00 96.56 97 VAL A CA 1
ATOM 713 C C . VAL A 1 97 ? -1.163 -17.129 -6.939 1.00 96.56 97 VAL A C 1
ATOM 715 O O . VAL A 1 97 ? -1.218 -18.357 -7.010 1.00 96.56 97 VAL A O 1
ATOM 718 N N . PRO A 1 98 ? -1.815 -16.361 -7.842 1.00 94.12 98 PRO A N 1
ATOM 719 C CA . PRO A 1 98 ? -2.732 -16.925 -8.837 1.00 94.12 98 PRO A CA 1
ATOM 720 C C . PRO A 1 98 ? -2.021 -17.722 -9.941 1.00 94.12 98 PRO A C 1
ATOM 722 O O . PRO A 1 98 ? -2.673 -18.410 -10.718 1.00 94.12 98 PRO A O 1
ATOM 725 N N . HIS A 1 99 ? -0.697 -17.592 -10.046 1.00 91.88 99 HIS A N 1
ATOM 726 C CA . HIS A 1 99 ? 0.109 -18.192 -11.107 1.00 91.88 99 HIS A CA 1
ATOM 727 C C . HIS A 1 99 ? 0.592 -19.614 -10.789 1.00 91.88 99 HIS A C 1
ATOM 729 O O . HIS A 1 99 ? 1.020 -20.308 -11.708 1.00 91.88 99 HIS A O 1
ATOM 735 N N . LEU A 1 100 ? 0.541 -20.035 -9.519 1.00 94.94 100 LEU A N 1
ATOM 736 C CA . LEU A 1 100 ? 0.951 -21.376 -9.099 1.00 94.94 100 LEU A CA 1
ATOM 737 C C . LEU A 1 100 ? -0.220 -22.359 -9.135 1.00 94.94 100 LEU A C 1
ATOM 739 O O . LEU A 1 100 ? -1.365 -21.993 -8.857 1.00 94.94 100 LEU A O 1
ATOM 743 N N . ARG A 1 101 ? 0.087 -23.618 -9.445 1.00 94.25 101 ARG A N 1
ATOM 744 C CA . ARG A 1 101 ? -0.832 -24.760 -9.387 1.00 94.25 101 ARG A CA 1
ATOM 745 C C . ARG A 1 101 ? -1.046 -25.197 -7.938 1.00 94.25 101 ARG A C 1
ATOM 747 O O . ARG A 1 101 ? -0.197 -24.967 -7.086 1.00 94.25 101 ARG 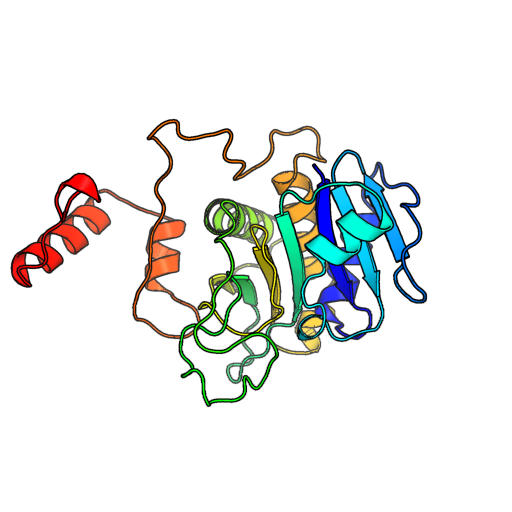A O 1
ATOM 754 N N . GLU A 1 102 ? -2.174 -25.850 -7.666 1.00 92.38 102 GLU A N 1
ATOM 755 C CA . GLU A 1 102 ? -2.586 -26.249 -6.307 1.00 92.38 102 GLU A CA 1
ATOM 756 C C . GLU A 1 102 ? -1.566 -27.128 -5.561 1.00 92.38 102 GLU A C 1
ATOM 758 O O . GLU A 1 102 ? -1.539 -27.117 -4.333 1.00 92.38 102 GLU A O 1
ATOM 763 N N . ASP A 1 103 ? -0.734 -27.877 -6.287 1.00 93.81 103 ASP A N 1
ATOM 764 C CA . ASP A 1 103 ? 0.298 -28.769 -5.755 1.00 93.81 103 ASP A CA 1
ATOM 765 C C . ASP A 1 103 ? 1.665 -28.096 -5.531 1.00 93.81 103 ASP A C 1
ATOM 767 O O . ASP A 1 103 ? 2.572 -28.712 -4.969 1.00 93.81 103 ASP A O 1
ATOM 771 N N . GLU A 1 104 ? 1.829 -26.836 -5.939 1.00 95.19 104 GLU A N 1
ATOM 772 C CA . GLU A 1 104 ? 3.066 -26.075 -5.757 1.00 95.19 104 GLU A CA 1
ATOM 773 C C . GLU A 1 104 ? 3.111 -25.373 -4.390 1.00 95.19 104 GLU A C 1
ATOM 775 O O . GLU A 1 104 ? 2.087 -25.064 -3.787 1.00 95.19 104 GLU A O 1
ATOM 780 N N . ILE A 1 105 ? 4.313 -25.086 -3.882 1.00 93.38 105 ILE A N 1
ATOM 781 C CA . ILE A 1 105 ? 4.498 -24.381 -2.605 1.00 93.38 105 ILE A CA 1
ATOM 782 C C . ILE A 1 105 ? 4.906 -22.931 -2.894 1.00 93.38 105 ILE A C 1
ATOM 784 O O . ILE A 1 105 ? 5.957 -22.717 -3.508 1.00 93.38 105 ILE A O 1
ATOM 788 N N . PRO A 1 106 ? 4.135 -21.921 -2.449 1.00 93.75 106 PRO A N 1
ATOM 789 C CA . PRO A 1 106 ? 4.506 -20.528 -2.639 1.00 93.75 106 PRO A CA 1
ATOM 790 C C . PRO A 1 106 ? 5.790 -20.182 -1.874 1.00 93.75 106 PRO A C 1
ATOM 792 O O . PRO A 1 106 ? 5.870 -20.430 -0.670 1.00 93.75 106 PRO A O 1
ATOM 795 N N . PRO A 1 107 ? 6.787 -19.556 -2.520 1.00 90.69 107 PRO A N 1
ATOM 796 C CA . PRO A 1 107 ? 8.059 -19.247 -1.868 1.00 90.69 107 PRO A CA 1
ATOM 797 C C . PRO A 1 107 ? 7.965 -18.100 -0.850 1.00 90.69 107 PRO A C 1
ATOM 799 O O . PRO A 1 107 ? 8.857 -17.951 -0.022 1.00 90.69 107 PRO A O 1
ATOM 802 N N . GLN A 1 108 ? 6.920 -17.270 -0.925 1.00 92.25 108 GLN A N 1
ATOM 803 C CA . GLN A 1 108 ? 6.768 -16.043 -0.131 1.00 92.25 108 GLN A CA 1
ATOM 804 C C . GLN A 1 108 ? 5.373 -15.960 0.511 1.00 92.25 108 GLN A C 1
ATOM 806 O O . GLN A 1 108 ? 4.702 -14.935 0.456 1.00 92.25 108 GLN A O 1
ATOM 811 N N . GLY A 1 109 ? 4.909 -17.071 1.087 1.00 94.25 109 GLY A N 1
ATOM 812 C CA . GLY A 1 109 ? 3.594 -17.157 1.727 1.00 94.25 109 GLY A CA 1
ATOM 813 C C . GLY A 1 109 ? 2.419 -17.121 0.744 1.00 94.25 109 GLY A C 1
ATOM 814 O O . GLY A 1 109 ? 2.591 -17.027 -0.475 1.00 94.25 109 GLY A O 1
ATOM 815 N N . GLY A 1 110 ? 1.205 -17.200 1.289 1.00 94.62 110 GLY A N 1
ATOM 816 C CA . GLY A 1 110 ? -0.028 -17.268 0.511 1.00 94.62 110 GLY A CA 1
ATOM 817 C C . GLY A 1 110 ? -0.436 -18.698 0.147 1.00 94.62 110 GLY A C 1
ATOM 818 O O . GLY A 1 110 ? 0.150 -19.681 0.598 1.00 94.62 110 GLY A O 1
ATOM 819 N N . ARG A 1 111 ? -1.459 -18.810 -0.706 1.00 95.50 111 ARG A N 1
ATOM 820 C CA . ARG A 1 111 ? -2.004 -20.086 -1.189 1.00 95.50 111 ARG A CA 1
ATOM 821 C C . ARG A 1 111 ? -1.933 -20.150 -2.721 1.00 95.50 111 ARG A C 1
ATOM 823 O O . ARG A 1 111 ? -2.315 -19.165 -3.356 1.00 95.50 111 ARG A O 1
ATOM 830 N N . PRO A 1 112 ? -1.485 -21.263 -3.329 1.00 96.44 112 PRO A N 1
ATOM 831 C CA . PRO A 1 112 ? -1.491 -21.412 -4.784 1.00 96.44 112 PRO A CA 1
ATOM 832 C C . PRO A 1 112 ? -2.892 -21.264 -5.380 1.00 96.44 112 PRO A C 1
ATOM 834 O O . PRO A 1 112 ? -3.886 -21.621 -4.745 1.00 96.44 112 PRO A O 1
ATOM 837 N N . GLY A 1 113 ? -2.978 -20.725 -6.597 1.00 94.50 113 GLY A N 1
ATOM 838 C CA . GLY A 1 113 ? -4.241 -20.531 -7.314 1.00 94.50 113 GLY A CA 1
ATOM 839 C C . GLY A 1 113 ? -5.189 -19.508 -6.675 1.00 94.50 113 GLY A C 1
ATOM 840 O O . GLY A 1 113 ? -6.353 -19.420 -7.061 1.00 94.50 113 GLY A O 1
ATOM 841 N N . TRP A 1 114 ? -4.722 -18.729 -5.697 1.00 94.56 114 TRP A N 1
ATOM 842 C CA . TRP A 1 114 ? -5.546 -17.787 -4.943 1.00 94.56 114 TRP A CA 1
ATOM 843 C C . TRP A 1 114 ? -5.067 -16.342 -5.116 1.00 94.56 114 TRP A C 1
ATOM 845 O O . TRP A 1 114 ? -3.873 -16.083 -5.227 1.00 94.56 114 TRP A O 1
ATOM 855 N N . ALA A 1 115 ? -6.000 -15.390 -5.096 1.00 93.25 115 ALA A N 1
ATOM 856 C CA . ALA A 1 115 ? -5.716 -13.962 -5.000 1.00 93.25 115 ALA A CA 1
ATOM 857 C C . ALA A 1 115 ? -6.724 -13.276 -4.074 1.00 93.25 115 ALA A C 1
ATOM 859 O O . ALA A 1 115 ? -7.882 -13.702 -3.998 1.00 93.25 115 ALA A O 1
ATOM 860 N N . ALA A 1 116 ? -6.292 -12.221 -3.378 1.00 92.56 116 ALA A N 1
ATOM 861 C CA . ALA A 1 116 ? -7.186 -11.450 -2.519 1.00 92.56 116 ALA A CA 1
ATOM 862 C C . ALA A 1 116 ? -8.204 -10.644 -3.328 1.00 92.56 116 ALA A C 1
ATOM 864 O O . ALA A 1 116 ? -8.043 -10.389 -4.526 1.00 92.56 116 ALA A O 1
ATOM 865 N N . LEU A 1 117 ? -9.241 -10.174 -2.631 1.00 89.31 117 LEU A N 1
ATOM 866 C CA . LEU A 1 117 ? -10.131 -9.159 -3.179 1.00 89.31 117 LEU A CA 1
ATOM 867 C C . LEU A 1 117 ? -9.312 -7.899 -3.522 1.00 89.31 117 LEU A C 1
ATOM 869 O O . LEU A 1 117 ? -8.560 -7.410 -2.673 1.00 89.31 117 LEU A O 1
ATOM 873 N N . PRO A 1 118 ? -9.440 -7.351 -4.745 1.00 82.50 118 PRO A N 1
ATOM 874 C CA . PRO A 1 118 ? -8.662 -6.189 -5.141 1.00 82.50 118 PRO A CA 1
ATOM 875 C C . PRO A 1 118 ? -9.091 -4.971 -4.325 1.00 82.50 118 PRO A C 1
ATOM 877 O O . PRO A 1 118 ? -10.278 -4.641 -4.258 1.00 82.50 118 PRO A O 1
ATOM 880 N N . ASN A 1 119 ? -8.124 -4.268 -3.736 1.00 94.06 119 ASN A N 1
ATOM 881 C CA . ASN A 1 119 ? -8.421 -3.038 -3.023 1.00 94.06 119 ASN A CA 1
ATOM 882 C C . ASN A 1 119 ? -8.726 -1.888 -4.014 1.00 94.06 119 ASN A C 1
ATOM 884 O O . ASN A 1 119 ? -7.905 -1.596 -4.895 1.00 94.06 119 ASN A O 1
ATOM 888 N N . PRO A 1 120 ? -9.879 -1.195 -3.888 1.00 92.75 120 PRO A N 1
ATOM 889 C CA . PRO A 1 120 ? -10.275 -0.117 -4.803 1.00 92.75 120 PRO A CA 1
ATOM 890 C C . PRO A 1 120 ? -9.317 1.086 -4.795 1.00 92.75 120 PRO A C 1
ATOM 892 O O . PRO A 1 120 ? -9.350 1.915 -5.713 1.00 92.75 120 PRO A O 1
ATOM 895 N N . ARG A 1 121 ? -8.442 1.177 -3.789 1.00 94.94 121 ARG A N 1
ATOM 896 C CA . ARG A 1 121 ? -7.458 2.241 -3.627 1.00 94.94 121 ARG A CA 1
ATOM 897 C C . ARG A 1 121 ? -6.256 2.107 -4.544 1.00 94.94 121 ARG A C 1
ATOM 899 O O . ARG A 1 121 ? -5.691 3.144 -4.850 1.00 94.94 121 ARG A O 1
ATOM 906 N N . ILE A 1 122 ? -5.908 0.923 -5.061 1.00 95.12 122 ILE A N 1
ATOM 907 C CA . ILE A 1 122 ? -4.661 0.701 -5.829 1.00 95.12 122 ILE A CA 1
ATOM 908 C C . ILE A 1 122 ? -4.450 1.767 -6.917 1.00 95.12 122 ILE A C 1
ATOM 910 O O . ILE A 1 122 ? -3.436 2.461 -6.943 1.00 95.12 122 ILE A O 1
ATOM 914 N N . GLY A 1 123 ? -5.438 1.963 -7.794 1.00 93.44 123 GLY A N 1
ATOM 915 C CA . GLY A 1 123 ? -5.322 2.941 -8.876 1.00 93.44 123 GLY A CA 1
ATOM 916 C C . GLY A 1 123 ? -5.297 4.405 -8.404 1.00 93.44 123 GLY A C 1
ATOM 917 O O . GLY A 1 123 ? -4.412 5.168 -8.802 1.00 93.44 123 GLY A O 1
ATOM 918 N N . PRO A 1 124 ? -6.274 4.844 -7.589 1.00 94.50 124 PRO A N 1
ATOM 919 C CA . PRO A 1 124 ? -6.265 6.168 -6.969 1.00 94.50 124 PRO A CA 1
ATOM 920 C C . PRO A 1 124 ? -4.998 6.486 -6.163 1.00 94.50 124 PRO A C 1
ATOM 922 O O . PRO A 1 124 ? -4.482 7.595 -6.291 1.00 94.50 124 PRO A O 1
ATOM 925 N N . TRP A 1 125 ? -4.480 5.529 -5.396 1.00 97.62 125 TRP A N 1
ATOM 926 C CA . TRP A 1 125 ? -3.298 5.686 -4.553 1.00 97.62 125 TRP A CA 1
ATOM 927 C C . TRP A 1 125 ? -2.014 5.695 -5.365 1.00 97.62 125 TRP A C 1
ATOM 929 O O . TRP A 1 125 ? -1.170 6.527 -5.077 1.00 97.62 125 TRP A O 1
ATOM 939 N N . LEU A 1 126 ? -1.903 4.934 -6.459 1.00 97.56 126 LEU A N 1
ATOM 940 C CA . LEU A 1 126 ? -0.785 5.094 -7.396 1.00 97.56 126 LEU A CA 1
ATOM 941 C C . LEU A 1 126 ? -0.697 6.538 -7.926 1.00 97.56 126 LEU A C 1
ATOM 943 O O . LEU A 1 126 ? 0.375 7.140 -7.973 1.00 97.56 126 LEU A O 1
ATOM 947 N N . ARG A 1 127 ? -1.839 7.130 -8.310 1.00 96.75 127 ARG A N 1
ATOM 948 C CA . ARG A 1 127 ? -1.884 8.523 -8.791 1.00 96.75 127 ARG A CA 1
ATOM 949 C C . ARG A 1 127 ? -1.570 9.532 -7.691 1.00 96.75 127 ARG A C 1
ATOM 951 O O . ARG A 1 127 ? -0.937 10.544 -7.982 1.00 96.75 127 ARG A O 1
ATOM 958 N N . LEU A 1 128 ? -2.048 9.291 -6.472 1.00 97.88 128 LEU A N 1
ATOM 959 C CA . LEU A 1 128 ? -1.782 10.152 -5.322 1.00 97.88 128 LEU A CA 1
ATOM 960 C C . LEU A 1 128 ? -0.305 10.081 -4.917 1.00 97.88 128 LEU A C 1
ATOM 962 O O . LEU A 1 128 ? 0.350 11.115 -4.850 1.00 97.88 128 LEU A O 1
ATOM 966 N N . LEU A 1 129 ? 0.240 8.873 -4.785 1.00 98.62 129 LEU A N 1
ATOM 967 C CA . LEU A 1 129 ? 1.643 8.613 -4.479 1.00 98.62 129 LEU A CA 1
ATOM 968 C C . LEU A 1 129 ? 2.569 9.273 -5.495 1.00 98.62 129 LEU A C 1
ATOM 970 O O . LEU A 1 129 ? 3.534 9.915 -5.107 1.00 98.62 129 LEU A O 1
ATOM 974 N N . LYS A 1 130 ? 2.238 9.205 -6.790 1.00 98.19 130 LYS A N 1
ATOM 975 C CA . LYS A 1 130 ? 3.020 9.881 -7.832 1.00 98.19 130 LYS A CA 1
ATOM 976 C C . LYS A 1 130 ? 3.067 11.399 -7.645 1.00 98.19 130 LYS A C 1
ATOM 978 O O . LYS A 1 130 ? 4.118 11.992 -7.857 1.00 98.19 130 LYS A O 1
ATOM 983 N N . LYS A 1 131 ? 1.955 12.028 -7.248 1.00 98.25 131 LYS A N 1
ATOM 984 C CA . LYS A 1 131 ? 1.911 13.473 -6.957 1.00 98.25 131 LYS A CA 1
ATOM 985 C C . LYS A 1 131 ? 2.703 13.823 -5.699 1.00 98.25 131 LYS A C 1
ATOM 987 O O . LYS A 1 131 ? 3.432 14.807 -5.708 1.00 98.25 131 LYS A O 1
ATOM 992 N N . ILE A 1 132 ? 2.564 13.019 -4.645 1.00 98.62 132 ILE A N 1
ATOM 993 C CA . ILE A 1 132 ? 3.294 13.204 -3.386 1.00 98.62 132 ILE A CA 1
ATOM 994 C C . ILE A 1 132 ? 4.799 13.065 -3.636 1.00 98.62 132 ILE A C 1
ATOM 996 O O . ILE A 1 132 ? 5.555 13.968 -3.294 1.00 98.62 132 ILE A O 1
ATOM 1000 N N . ALA A 1 133 ? 5.227 11.993 -4.305 1.00 98.62 133 ALA A N 1
ATOM 1001 C CA . ALA A 1 133 ? 6.626 11.750 -4.641 1.00 98.62 133 ALA A CA 1
ATOM 1002 C C . ALA A 1 133 ? 7.236 12.891 -5.472 1.00 98.62 133 ALA A C 1
ATOM 1004 O O . ALA A 1 133 ? 8.345 13.327 -5.178 1.00 98.62 133 ALA A O 1
ATOM 1005 N N . ASP A 1 134 ? 6.502 13.418 -6.458 1.00 98.38 134 ASP A N 1
ATOM 1006 C CA . ASP A 1 134 ? 6.919 14.595 -7.234 1.00 98.38 134 ASP A CA 1
ATOM 1007 C C . ASP A 1 134 ? 7.082 15.832 -6.335 1.00 98.38 134 ASP A C 1
ATOM 1009 O O . ASP A 1 134 ? 8.121 16.487 -6.347 1.00 98.38 134 ASP A O 1
ATOM 1013 N N . SER A 1 135 ? 6.094 16.105 -5.474 1.00 98.38 135 SER A N 1
ATOM 1014 C CA . SER A 1 135 ? 6.122 17.257 -4.561 1.00 98.38 135 SER A CA 1
ATOM 1015 C C . SER A 1 135 ? 7.244 17.203 -3.519 1.00 98.38 135 SER A C 1
ATOM 1017 O O . SER A 1 135 ? 7.723 18.247 -3.081 1.00 98.38 135 SER A O 1
ATOM 1019 N N . LEU A 1 136 ? 7.677 15.997 -3.142 1.00 98.25 136 LEU A N 1
ATOM 1020 C CA . LEU A 1 136 ? 8.782 15.759 -2.213 1.00 98.25 136 LEU A CA 1
ATOM 1021 C C . LEU A 1 136 ? 10.143 15.657 -2.920 1.00 98.25 136 LEU A C 1
ATOM 1023 O O . LEU A 1 136 ? 11.151 15.435 -2.257 1.00 98.25 136 LEU A O 1
ATOM 1027 N N . GLY A 1 137 ? 10.193 15.812 -4.248 1.00 98.31 137 GLY A N 1
ATOM 1028 C CA . GLY A 1 137 ? 11.435 15.742 -5.021 1.00 98.31 137 GLY A CA 1
ATOM 1029 C C . GLY A 1 137 ? 12.027 14.335 -5.145 1.00 98.31 137 GLY A C 1
ATOM 1030 O O . GLY A 1 137 ? 13.214 14.203 -5.424 1.00 98.31 137 GLY A O 1
ATOM 1031 N N . LEU A 1 138 ? 11.221 13.284 -4.954 1.00 98.31 138 LEU A N 1
ATOM 1032 C CA . LEU A 1 138 ? 11.658 11.890 -5.105 1.00 98.31 138 LEU A CA 1
ATOM 1033 C C . LEU A 1 138 ? 11.750 11.459 -6.575 1.00 98.31 138 LEU A C 1
ATOM 1035 O O . LEU A 1 138 ? 12.377 10.448 -6.879 1.00 98.31 138 LEU A O 1
ATOM 1039 N N . LEU A 1 139 ? 11.129 12.197 -7.499 1.00 97.69 139 LEU A N 1
ATOM 1040 C CA . LEU A 1 139 ? 11.200 11.919 -8.935 1.00 97.69 139 LEU A CA 1
ATOM 1041 C C . LEU A 1 139 ? 12.346 12.715 -9.593 1.00 97.69 139 LEU A C 1
ATOM 1043 O O . LEU A 1 139 ? 12.556 13.874 -9.243 1.00 97.69 139 LEU A O 1
ATOM 1047 N N . PRO A 1 140 ? 13.062 12.149 -10.586 1.00 96.56 140 PRO A N 1
ATOM 1048 C CA . PRO A 1 140 ? 12.853 10.843 -11.214 1.00 96.56 140 PRO A CA 1
ATOM 1049 C C . PRO A 1 140 ? 13.649 9.706 -10.555 1.00 96.56 140 PRO A C 1
ATOM 1051 O O . PRO A 1 140 ? 13.780 8.653 -11.172 1.00 96.56 140 PRO A O 1
ATOM 1054 N N . GLU A 1 141 ? 14.230 9.928 -9.372 1.00 97.44 141 GLU A N 1
ATOM 1055 C CA . GLU A 1 141 ? 15.027 8.911 -8.686 1.00 97.44 141 GLU A CA 1
ATOM 1056 C C . GLU A 1 141 ? 14.176 7.666 -8.419 1.00 97.44 141 GLU A C 1
ATOM 1058 O O . GLU A 1 141 ? 14.448 6.616 -8.991 1.00 97.44 141 GLU A O 1
ATOM 1063 N N . PHE A 1 142 ? 13.108 7.802 -7.634 1.00 98.12 142 PHE A N 1
ATOM 1064 C CA . PHE A 1 142 ? 12.159 6.725 -7.386 1.00 98.12 142 PHE A CA 1
ATOM 1065 C C . PHE A 1 142 ? 11.196 6.546 -8.559 1.00 98.12 142 PHE A C 1
ATOM 1067 O O . PHE A 1 142 ? 10.523 7.483 -8.996 1.00 98.12 142 PHE A O 1
ATOM 1074 N N . GLU A 1 143 ? 11.044 5.308 -9.018 1.00 97.00 143 GLU A N 1
ATOM 1075 C CA . GLU A 1 143 ? 9.940 4.934 -9.895 1.00 97.00 143 GLU A CA 1
ATOM 1076 C C . GLU A 1 143 ? 8.671 4.680 -9.066 1.00 97.00 143 GLU A C 1
ATOM 1078 O O . GLU A 1 143 ? 8.659 3.831 -8.181 1.00 97.00 143 GLU A O 1
ATOM 1083 N N . VAL A 1 144 ? 7.578 5.392 -9.358 1.00 97.88 144 VAL A N 1
ATOM 1084 C CA . VAL A 1 144 ? 6.262 5.106 -8.756 1.00 97.88 144 VAL A CA 1
ATOM 1085 C C . VAL A 1 144 ? 5.466 4.209 -9.700 1.00 97.88 144 VAL A C 1
ATOM 1087 O O . VAL A 1 144 ? 5.030 4.673 -10.761 1.00 97.88 144 VAL A O 1
ATOM 1090 N N . THR A 1 145 ? 5.271 2.942 -9.331 1.00 96.75 145 THR A N 1
ATOM 1091 C CA . THR A 1 145 ? 4.705 1.923 -10.232 1.00 96.75 145 THR A CA 1
ATOM 1092 C C . THR A 1 145 ? 3.826 0.892 -9.516 1.00 96.75 145 THR A C 1
ATOM 1094 O O . THR A 1 145 ? 3.775 0.826 -8.293 1.00 96.75 145 THR A O 1
ATOM 1097 N N . LEU A 1 146 ? 3.081 0.106 -10.292 1.00 96.56 146 LEU A N 1
ATOM 1098 C CA . LEU A 1 146 ? 2.410 -1.099 -9.812 1.00 96.56 146 LEU A CA 1
ATOM 1099 C C . LEU A 1 146 ? 3.373 -2.282 -9.838 1.00 96.56 146 LEU A C 1
ATOM 1101 O O . LEU A 1 146 ? 4.360 -2.277 -10.576 1.00 96.56 146 LEU A O 1
ATOM 1105 N N . GLU A 1 147 ? 2.989 -3.338 -9.137 1.00 96.75 147 GLU A N 1
ATOM 1106 C CA . GLU A 1 147 ? 3.533 -4.677 -9.346 1.00 96.75 147 GLU A CA 1
ATOM 1107 C C . GLU A 1 147 ? 2.419 -5.669 -9.684 1.00 96.75 147 GLU A C 1
ATOM 1109 O O . GLU A 1 147 ? 1.224 -5.410 -9.493 1.00 96.75 147 GLU A O 1
ATOM 1114 N N . ALA A 1 148 ? 2.814 -6.807 -10.247 1.00 95.81 148 ALA A N 1
ATOM 1115 C CA . ALA A 1 148 ? 1.932 -7.929 -10.508 1.00 95.81 148 ALA A CA 1
ATOM 1116 C C . ALA A 1 148 ? 1.361 -8.493 -9.196 1.00 95.81 148 ALA A C 1
ATOM 1118 O O . ALA A 1 148 ? 1.922 -8.308 -8.120 1.00 95.81 148 ALA A O 1
ATOM 1119 N N . THR A 1 149 ? 0.246 -9.220 -9.280 1.00 96.31 149 THR A N 1
ATOM 1120 C CA . THR A 1 149 ? -0.282 -9.963 -8.128 1.00 96.31 149 THR A CA 1
ATOM 1121 C C . THR A 1 149 ? 0.687 -11.076 -7.751 1.00 96.31 149 THR A C 1
ATOM 1123 O O . THR A 1 149 ? 0.868 -12.022 -8.523 1.00 96.31 149 THR A O 1
ATOM 1126 N N . HIS A 1 150 ? 1.316 -10.952 -6.587 1.00 95.00 150 HIS A N 1
ATOM 1127 C CA . HIS A 1 150 ? 2.291 -11.918 -6.109 1.00 95.00 150 HIS A CA 1
ATOM 1128 C C . HIS A 1 150 ? 2.318 -11.986 -4.573 1.00 95.00 150 HIS A C 1
ATOM 1130 O O . HIS A 1 150 ? 1.843 -11.068 -3.907 1.00 95.00 150 HIS A O 1
ATOM 1136 N N . HIS A 1 151 ? 2.838 -13.121 -4.080 1.00 95.44 151 HIS A N 1
ATOM 1137 C CA . HIS A 1 151 ? 3.051 -13.508 -2.678 1.00 95.44 151 HIS A CA 1
ATOM 1138 C C . HIS A 1 151 ? 1.845 -13.397 -1.724 1.00 95.44 151 HIS A C 1
ATOM 1140 O O . HIS A 1 151 ? 0.743 -12.983 -2.090 1.00 95.44 151 HIS A O 1
ATOM 1146 N N . GLY A 1 152 ? 2.042 -13.894 -0.502 1.00 94.38 152 GLY A N 1
ATOM 1147 C CA . GLY A 1 152 ? 1.070 -13.822 0.586 1.00 94.38 152 GLY A CA 1
ATOM 1148 C C . GLY A 1 152 ? 1.077 -12.474 1.312 1.00 94.38 152 GLY A C 1
ATOM 1149 O O . GLY A 1 152 ? 1.749 -11.540 0.867 1.00 94.38 152 GLY A O 1
ATOM 1150 N N . PRO A 1 153 ? 0.367 -12.367 2.447 1.00 95.88 153 PRO A N 1
ATOM 1151 C CA . PRO A 1 153 ? -0.376 -13.436 3.137 1.00 95.88 153 PRO A CA 1
ATOM 1152 C C . PRO A 1 153 ? -1.733 -13.771 2.480 1.00 95.88 153 PRO A C 1
ATOM 1154 O O . PRO A 1 153 ? -2.080 -13.236 1.429 1.00 95.88 153 PRO A O 1
ATOM 1157 N N . VAL A 1 154 ? -2.513 -14.679 3.069 1.00 96.62 154 VAL A N 1
ATOM 1158 C CA . VAL A 1 154 ? -3.917 -14.950 2.719 1.00 96.62 154 VAL A CA 1
ATOM 1159 C C . VAL A 1 154 ? -4.838 -14.058 3.551 1.00 96.62 154 VAL A C 1
ATOM 1161 O O . VAL A 1 154 ? -4.868 -14.167 4.771 1.00 96.62 154 VAL A O 1
ATOM 1164 N N . VAL A 1 155 ? -5.629 -13.200 2.902 1.00 95.25 155 VAL A N 1
ATOM 1165 C CA . VAL A 1 155 ? -6.554 -12.256 3.562 1.00 95.25 155 VAL A CA 1
ATOM 1166 C C . VAL A 1 155 ? -7.878 -12.206 2.802 1.00 95.25 155 VAL A C 1
ATOM 1168 O O . VAL A 1 155 ? -7.894 -12.208 1.572 1.00 95.25 155 VAL A O 1
ATOM 1171 N N . ASN A 1 156 ? -9.010 -12.174 3.506 1.00 91.88 156 ASN A N 1
ATOM 1172 C CA . ASN A 1 156 ? -10.340 -12.307 2.895 1.00 91.88 156 ASN A CA 1
ATOM 1173 C C . ASN A 1 156 ? -11.012 -10.957 2.608 1.00 91.88 156 ASN A C 1
ATOM 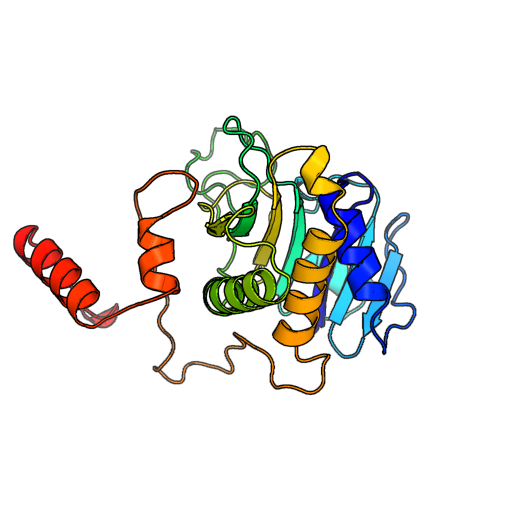1175 O O . ASN A 1 156 ? -12.055 -10.905 1.955 1.00 91.88 156 ASN A O 1
ATOM 1179 N N . THR A 1 157 ? -10.410 -9.874 3.078 1.00 95.25 157 THR A N 1
ATOM 1180 C CA . THR A 1 157 ? -10.834 -8.490 2.878 1.00 95.25 157 THR A CA 1
ATOM 1181 C C . THR A 1 157 ? -10.012 -7.805 1.776 1.00 95.25 157 THR A C 1
ATOM 1183 O O . THR A 1 157 ? -8.912 -8.259 1.440 1.00 95.25 157 THR A O 1
ATOM 1186 N N . PRO A 1 158 ? -10.533 -6.729 1.151 1.00 95.94 158 PRO A N 1
ATOM 1187 C CA . PRO A 1 158 ? -9.790 -5.941 0.170 1.00 95.94 158 PRO A CA 1
ATOM 1188 C C . PRO A 1 158 ? -8.402 -5.540 0.678 1.00 95.94 158 PRO A C 1
ATOM 1190 O O . PRO A 1 158 ? -8.285 -4.864 1.699 1.00 95.94 158 PRO A O 1
ATOM 1193 N N . THR A 1 159 ? -7.352 -5.941 -0.040 1.00 96.88 159 THR A N 1
ATOM 1194 C CA . THR A 1 159 ? -5.970 -5.827 0.456 1.00 96.88 159 THR A CA 1
ATOM 1195 C C . THR A 1 159 ? -5.007 -5.265 -0.589 1.00 96.88 159 THR A C 1
ATOM 1197 O O . THR A 1 159 ? -5.185 -5.486 -1.791 1.00 96.88 159 THR A O 1
ATOM 1200 N N . LEU A 1 160 ? -3.994 -4.524 -0.134 1.00 97.62 160 LEU A N 1
ATOM 1201 C CA . LEU A 1 160 ? -2.865 -4.064 -0.948 1.00 97.62 160 LEU A CA 1
ATOM 1202 C C . LEU A 1 160 ? -1.566 -4.005 -0.131 1.00 97.62 160 LEU A C 1
ATOM 1204 O O . LEU A 1 160 ? -1.611 -3.821 1.086 1.00 97.62 160 LEU A O 1
ATOM 1208 N N . PHE A 1 161 ? -0.430 -4.088 -0.819 1.00 98.19 161 PHE A N 1
ATOM 1209 C CA . PHE A 1 161 ? 0.867 -3.658 -0.292 1.00 98.19 161 PHE A CA 1
ATOM 1210 C C . PHE A 1 161 ? 1.202 -2.244 -0.756 1.00 98.19 161 PHE A C 1
ATOM 1212 O O . PHE A 1 161 ? 0.872 -1.842 -1.878 1.00 98.19 161 PHE A O 1
ATOM 1219 N N . LEU A 1 162 ? 1.869 -1.512 0.131 1.00 98.69 162 LEU A N 1
ATOM 1220 C CA . LEU A 1 162 ? 2.656 -0.328 -0.172 1.00 98.69 162 LEU A CA 1
ATOM 1221 C C . LEU A 1 162 ? 4.104 -0.647 0.152 1.00 98.69 162 LEU A C 1
ATOM 1223 O O . LEU A 1 162 ? 4.406 -0.996 1.298 1.00 98.69 162 LEU A O 1
ATOM 1227 N N . GLU A 1 163 ? 4.988 -0.492 -0.827 1.00 98.56 163 GLU A N 1
ATOM 1228 C CA . GLU A 1 163 ? 6.378 -0.881 -0.633 1.00 98.56 163 GLU A CA 1
ATOM 1229 C C . GLU A 1 163 ? 7.377 0.202 -1.006 1.00 98.56 163 GLU A C 1
ATOM 1231 O O . GLU A 1 163 ? 7.136 1.064 -1.858 1.00 98.56 163 GLU A O 1
ATOM 1236 N N . ILE A 1 164 ? 8.526 0.133 -0.335 1.00 98.62 164 ILE A N 1
ATOM 1237 C CA . ILE A 1 164 ? 9.725 0.890 -0.675 1.00 98.62 164 ILE A CA 1
ATOM 1238 C C . ILE A 1 164 ? 10.757 -0.114 -1.161 1.00 98.62 164 ILE A C 1
ATOM 1240 O O . ILE A 1 164 ? 11.051 -1.101 -0.488 1.00 98.62 164 ILE A O 1
ATOM 1244 N N . GLY A 1 165 ? 11.325 0.150 -2.327 1.00 97.12 165 GLY A N 1
ATOM 1245 C CA . GLY A 1 165 ? 12.356 -0.668 -2.929 1.00 97.12 165 GLY A CA 1
ATOM 1246 C C . GLY A 1 165 ? 13.547 0.143 -3.423 1.00 97.12 165 GLY A C 1
ATOM 1247 O O . GLY A 1 165 ? 13.528 1.369 -3.433 1.00 97.12 165 GLY A O 1
ATOM 1248 N N . SER A 1 166 ? 14.611 -0.510 -3.875 1.00 94.38 166 SER A N 1
ATOM 1249 C CA . SER A 1 166 ? 14.725 -1.979 -3.972 1.00 94.38 166 SER A CA 1
ATOM 1250 C C . SER A 1 166 ? 15.862 -2.568 -3.134 1.00 94.38 166 SER A C 1
ATOM 1252 O O . SER A 1 166 ? 16.160 -3.754 -3.259 1.00 94.38 166 SER A O 1
ATOM 1254 N N . THR A 1 167 ? 16.525 -1.743 -2.321 1.00 95.81 167 THR A N 1
ATOM 1255 C CA . THR A 1 167 ? 17.717 -2.100 -1.539 1.00 95.81 167 THR A CA 1
ATOM 1256 C C . THR A 1 167 ? 17.650 -1.483 -0.144 1.00 95.81 167 THR A C 1
ATOM 1258 O O . THR A 1 167 ? 16.882 -0.552 0.093 1.00 95.81 167 THR A O 1
ATOM 1261 N N . GLU A 1 168 ? 18.502 -1.958 0.766 1.00 92.62 168 GLU A N 1
ATOM 1262 C CA . GLU A 1 168 ? 18.610 -1.449 2.141 1.00 92.62 168 GLU A CA 1
ATOM 1263 C C . GLU A 1 168 ? 18.868 0.061 2.217 1.00 92.62 168 GLU A C 1
ATOM 1265 O O . GLU A 1 168 ? 18.294 0.739 3.069 1.00 92.62 168 GLU A O 1
ATOM 1270 N N . GLU A 1 169 ? 19.647 0.598 1.272 1.00 94.00 169 GLU A N 1
ATOM 1271 C CA . GLU A 1 169 ? 19.871 2.039 1.120 1.00 94.00 169 GLU A CA 1
ATOM 1272 C C . GLU A 1 169 ? 18.551 2.809 0.988 1.00 94.00 169 GLU A C 1
ATOM 1274 O O . GLU A 1 169 ? 18.388 3.864 1.597 1.00 94.00 169 GLU A O 1
ATOM 1279 N N . TYR A 1 170 ? 17.594 2.271 0.228 1.00 96.75 170 TYR A N 1
ATOM 1280 C CA . TYR A 1 170 ? 16.307 2.913 -0.022 1.00 96.75 170 TYR A CA 1
ATOM 1281 C C . TYR A 1 170 ? 15.257 2.577 1.035 1.00 96.75 170 TYR A C 1
ATOM 1283 O O . TYR A 1 170 ? 14.455 3.442 1.376 1.00 96.75 170 TYR A O 1
ATOM 1291 N N . TRP A 1 171 ? 15.273 1.368 1.602 1.00 97.00 171 TRP A N 1
ATOM 1292 C CA . TRP A 1 171 ? 14.318 0.953 2.639 1.00 97.00 171 TRP A CA 1
ATOM 1293 C C . TRP A 1 171 ? 14.362 1.863 3.874 1.00 97.00 171 TRP A C 1
ATOM 1295 O O . TRP A 1 171 ? 13.323 2.158 4.457 1.00 97.00 171 TRP A O 1
ATOM 1305 N N . GLY A 1 172 ? 15.551 2.348 4.249 1.00 94.12 172 GLY A N 1
ATOM 1306 C CA . GLY A 1 172 ? 15.743 3.242 5.397 1.00 94.12 172 GLY A CA 1
ATOM 1307 C C . GLY A 1 172 ? 15.516 4.735 5.120 1.00 94.12 172 GLY A C 1
ATOM 1308 O O . GLY A 1 172 ? 15.642 5.551 6.043 1.00 94.12 172 GLY A O 1
ATOM 1309 N N . ARG A 1 173 ? 15.211 5.129 3.875 1.00 97.19 173 ARG A N 1
ATOM 1310 C CA . ARG A 1 173 ? 15.087 6.545 3.501 1.00 97.19 173 ARG A CA 1
ATOM 1311 C C . ARG A 1 173 ? 13.865 7.202 4.134 1.00 97.19 173 ARG A C 1
ATOM 1313 O O . ARG A 1 173 ? 12.7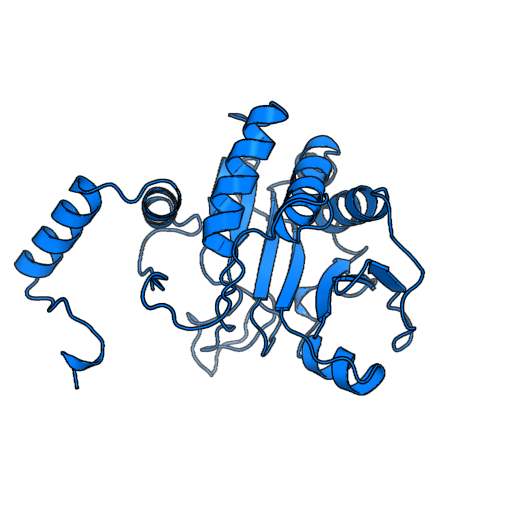23 6.807 3.911 1.00 97.19 173 ARG A O 1
ATOM 1320 N N . GLN A 1 174 ? 14.120 8.262 4.896 1.00 97.75 174 GLN A N 1
ATOM 1321 C CA . GLN A 1 174 ? 13.086 8.966 5.656 1.00 97.75 174 GLN A CA 1
ATOM 1322 C C . GLN A 1 174 ? 12.117 9.754 4.769 1.00 97.75 174 GLN A C 1
ATOM 1324 O O . GLN A 1 174 ? 10.940 9.863 5.089 1.00 97.75 174 GLN A O 1
ATOM 1329 N N . ASP A 1 175 ? 12.579 10.276 3.637 1.00 98.06 175 ASP A N 1
ATOM 1330 C CA . ASP A 1 175 ? 11.731 10.970 2.667 1.00 98.06 175 ASP A CA 1
ATOM 1331 C C . ASP A 1 175 ? 10.813 10.011 1.892 1.00 98.06 175 ASP A C 1
ATOM 1333 O O . ASP A 1 175 ? 9.633 10.312 1.711 1.00 98.06 175 ASP A O 1
ATOM 1337 N N . ALA A 1 176 ? 11.302 8.822 1.525 1.00 98.44 176 ALA A N 1
ATOM 1338 C CA . ALA A 1 176 ? 10.472 7.739 0.992 1.00 98.44 176 ALA A CA 1
ATOM 1339 C C . ALA A 1 176 ? 9.421 7.276 2.020 1.00 98.44 176 ALA A C 1
ATOM 1341 O O . ALA A 1 176 ? 8.236 7.166 1.697 1.00 98.44 176 ALA A O 1
ATOM 1342 N N . ALA A 1 177 ? 9.826 7.096 3.282 1.00 98.56 177 ALA A N 1
ATOM 1343 C CA . ALA A 1 177 ? 8.913 6.782 4.378 1.00 98.56 177 ALA A CA 1
ATOM 1344 C C . ALA A 1 177 ? 7.834 7.858 4.577 1.00 98.56 177 ALA A C 1
ATOM 1346 O O . ALA A 1 177 ? 6.651 7.537 4.723 1.00 98.56 177 ALA A O 1
ATOM 1347 N N . GLN A 1 178 ? 8.221 9.135 4.518 1.00 98.62 178 GLN A N 1
ATOM 1348 C CA . GLN A 1 178 ? 7.301 10.265 4.610 1.00 98.62 178 GLN A CA 1
ATOM 1349 C C . GLN A 1 178 ? 6.299 10.280 3.448 1.00 98.62 178 GLN A C 1
ATOM 1351 O O . GLN A 1 178 ? 5.129 10.592 3.667 1.00 98.62 178 GLN A O 1
ATOM 1356 N N . ALA A 1 179 ? 6.719 9.915 2.233 1.00 98.81 179 ALA A N 1
ATOM 1357 C CA . ALA A 1 179 ? 5.825 9.825 1.080 1.00 98.81 179 ALA A CA 1
ATOM 1358 C C . ALA A 1 179 ? 4.732 8.763 1.278 1.00 98.81 179 ALA A C 1
ATOM 1360 O O . ALA A 1 179 ? 3.558 9.038 1.025 1.00 98.81 179 ALA A O 1
ATOM 1361 N N . ILE A 1 180 ? 5.093 7.577 1.781 1.00 98.81 180 ILE A N 1
ATOM 1362 C CA . ILE A 1 180 ? 4.135 6.503 2.091 1.00 98.81 180 ILE A CA 1
ATOM 1363 C C . ILE A 1 180 ? 3.215 6.899 3.256 1.00 98.81 180 ILE A C 1
ATOM 1365 O O . ILE A 1 180 ? 2.003 6.693 3.184 1.00 98.81 180 ILE A O 1
ATOM 1369 N N . ALA A 1 181 ? 3.748 7.534 4.302 1.00 98.81 181 ALA A N 1
ATOM 1370 C CA . ALA A 1 181 ? 2.941 8.026 5.418 1.00 98.81 181 ALA A CA 1
ATOM 1371 C C . ALA A 1 181 ? 1.934 9.104 4.981 1.00 98.81 181 ALA A C 1
ATOM 1373 O O . ALA A 1 181 ? 0.761 9.038 5.351 1.00 98.81 181 ALA A O 1
ATOM 1374 N N . LEU A 1 182 ? 2.357 10.065 4.149 1.00 98.75 182 LEU A N 1
ATOM 1375 C CA . LEU A 1 182 ? 1.472 11.088 3.580 1.00 98.75 182 LEU A CA 1
ATOM 1376 C C . LEU A 1 182 ? 0.418 10.481 2.656 1.00 98.75 182 LEU A C 1
ATOM 1378 O O . LEU A 1 182 ? -0.741 10.891 2.710 1.00 98.75 182 LEU A O 1
ATOM 1382 N N . LEU A 1 183 ? 0.785 9.470 1.862 1.00 98.81 183 LEU A N 1
ATOM 1383 C CA . LEU A 1 183 ? -0.171 8.726 1.046 1.00 98.81 183 LEU A CA 1
ATOM 1384 C C . LEU A 1 183 ? -1.279 8.122 1.911 1.00 98.81 183 LEU A C 1
ATOM 1386 O O . LEU A 1 183 ? -2.450 8.282 1.575 1.00 98.81 183 LEU A O 1
ATOM 1390 N N . MET A 1 184 ? -0.931 7.443 3.006 1.00 98.62 184 MET A N 1
ATOM 1391 C CA . MET A 1 184 ? -1.926 6.860 3.910 1.00 98.62 184 MET A CA 1
ATOM 1392 C C . MET A 1 184 ? -2.762 7.943 4.594 1.00 98.62 184 MET A C 1
ATOM 1394 O O . MET A 1 184 ? -3.981 7.826 4.659 1.00 98.62 184 MET A O 1
ATOM 1398 N N . TRP A 1 185 ? -2.139 9.028 5.050 1.00 98.50 185 TRP A N 1
ATOM 1399 C CA . TRP A 1 185 ? -2.814 10.141 5.719 1.00 98.50 185 TRP A CA 1
ATOM 1400 C C . TRP A 1 185 ? -3.860 10.834 4.848 1.00 98.50 185 TRP A C 1
ATOM 1402 O O . TRP A 1 185 ? -5.010 11.007 5.261 1.00 98.50 185 TRP A O 1
ATOM 1412 N N . GLU A 1 186 ? -3.484 11.201 3.624 1.00 98.00 186 GLU A N 1
ATOM 1413 C CA . GLU A 1 186 ? -4.394 11.809 2.656 1.00 98.00 186 GLU A CA 1
ATOM 1414 C C . GLU A 1 186 ? -5.375 10.776 2.095 1.00 98.00 186 GLU A C 1
ATOM 1416 O O . GLU A 1 186 ? -6.577 11.026 1.997 1.00 98.00 186 GLU A O 1
ATOM 1421 N N . GLY A 1 187 ? -4.881 9.583 1.765 1.00 97.62 187 GLY A N 1
ATOM 1422 C CA . GLY A 1 187 ? -5.656 8.508 1.161 1.00 97.62 187 GLY A CA 1
ATOM 1423 C C . GLY A 1 187 ? -6.780 8.004 2.061 1.00 97.62 187 GLY A C 1
ATOM 1424 O O . GLY A 1 187 ? -7.894 7.772 1.582 1.00 97.62 187 GLY A O 1
ATOM 1425 N N . LEU A 1 188 ? -6.528 7.889 3.365 1.00 97.62 188 LEU A N 1
ATOM 1426 C CA . LEU A 1 188 ? -7.517 7.495 4.372 1.00 97.62 188 LEU A CA 1
ATOM 1427 C C . LEU A 1 188 ? -8.370 8.678 4.862 1.00 97.62 188 LEU A C 1
ATOM 1429 O O . LEU A 1 188 ? -9.322 8.466 5.604 1.00 97.62 188 LEU A O 1
ATOM 1433 N N . GLY A 1 189 ? -8.091 9.908 4.414 1.00 96.50 189 GLY A N 1
ATOM 1434 C CA . GLY A 1 189 ? -8.856 11.101 4.794 1.00 96.50 189 GLY A CA 1
ATOM 1435 C C . GLY A 1 189 ? -8.585 11.599 6.219 1.00 96.50 189 GLY A C 1
ATOM 1436 O O . GLY A 1 189 ? -9.353 12.400 6.747 1.00 96.50 189 GLY A O 1
ATOM 1437 N N . LEU A 1 190 ? -7.492 11.160 6.847 1.00 96.62 190 LEU A N 1
ATOM 1438 C CA . LEU A 1 190 ? -7.124 11.574 8.205 1.00 96.62 190 LEU A CA 1
ATOM 1439 C C . LEU A 1 190 ? -6.677 13.046 8.262 1.00 96.62 190 LEU A C 1
ATOM 1441 O O . LEU A 1 190 ? -6.844 13.711 9.280 1.00 96.62 190 LEU A O 1
ATOM 1445 N N . GLY A 1 191 ? -6.200 13.595 7.140 1.00 91.38 191 GLY A N 1
ATOM 1446 C CA . GLY A 1 191 ? -5.835 15.010 6.998 1.00 91.38 191 GLY A CA 1
ATOM 1447 C C . GLY A 1 191 ? -6.997 16.000 6.875 1.00 91.38 191 GLY A C 1
ATOM 1448 O O . GLY A 1 191 ? -6.766 17.149 6.509 1.00 91.38 191 GLY A O 1
ATOM 1449 N N . GLY A 1 192 ? -8.242 15.575 7.113 1.00 88.06 192 GLY A N 1
ATOM 1450 C CA . GLY A 1 192 ? -9.443 16.413 6.990 1.00 88.06 192 GLY A CA 1
ATOM 1451 C C . GLY A 1 192 ? -9.982 16.565 5.560 1.00 88.06 192 GLY A C 1
ATOM 1452 O O . GLY A 1 192 ? -11.046 17.152 5.363 1.00 88.06 192 GLY A O 1
ATOM 1453 N N . GLY A 1 193 ? -9.278 16.023 4.561 1.00 89.19 193 GLY A N 1
ATOM 1454 C CA . GLY A 1 193 ? -9.783 15.846 3.198 1.00 89.19 193 GLY A CA 1
ATOM 1455 C C . GLY A 1 193 ? -10.673 14.605 3.058 1.00 89.19 193 GLY A C 1
ATOM 1456 O O . GLY A 1 193 ? -10.719 13.746 3.934 1.00 89.19 193 GLY A O 1
ATOM 1457 N N . GLY A 1 194 ? -11.381 14.484 1.932 1.00 90.06 194 GLY A N 1
ATOM 1458 C CA . GLY A 1 194 ? -12.137 13.265 1.625 1.00 90.06 194 GLY A CA 1
ATOM 1459 C C . GLY A 1 194 ? -11.216 12.082 1.308 1.00 90.06 194 GLY A C 1
ATOM 1460 O O . GLY A 1 194 ? -10.207 12.261 0.628 1.00 90.06 194 GLY A O 1
ATOM 1461 N N . SER A 1 195 ? -11.586 10.874 1.751 1.00 93.19 195 SER A N 1
ATOM 1462 C CA . SER A 1 195 ? -10.824 9.655 1.452 1.00 93.19 195 SER A CA 1
ATOM 1463 C C . SER A 1 195 ? -10.700 9.411 -0.059 1.00 93.19 195 SER A C 1
ATOM 1465 O O . SER A 1 195 ? -11.648 9.594 -0.830 1.00 93.19 195 SER A O 1
ATOM 1467 N N . VAL A 1 196 ? -9.520 8.968 -0.492 1.00 94.81 196 VAL A N 1
ATOM 1468 C CA . VAL A 1 196 ? -9.196 8.717 -1.899 1.00 94.81 196 VAL A CA 1
ATOM 1469 C C . VAL A 1 196 ? -9.307 7.228 -2.202 1.00 94.81 196 VAL A C 1
ATOM 1471 O O . VAL A 1 196 ? -8.599 6.408 -1.623 1.00 94.81 196 VAL A O 1
ATOM 1474 N N . GLY A 1 197 ? -10.159 6.880 -3.169 1.00 90.44 197 GLY A N 1
ATOM 1475 C CA . GLY A 1 197 ? -10.345 5.495 -3.616 1.00 90.44 197 GLY A CA 1
ATOM 1476 C C . GLY A 1 197 ? -11.385 4.695 -2.832 1.00 90.44 197 GLY A C 1
ATOM 1477 O O . GLY A 1 197 ? -11.470 3.487 -3.013 1.00 90.44 197 GLY A O 1
ATOM 1478 N N . GLU A 1 198 ? -12.207 5.354 -2.015 1.00 86.75 198 GLU A N 1
ATOM 1479 C CA . GLU A 1 198 ? -13.328 4.718 -1.322 1.00 86.75 198 GLU A CA 1
ATOM 1480 C C . GLU A 1 198 ? -14.492 4.427 -2.292 1.00 86.75 198 GLU A C 1
ATOM 1482 O O . GLU A 1 198 ? -14.900 5.289 -3.078 1.00 86.75 198 GLU A O 1
ATOM 1487 N N . TRP A 1 199 ? -15.041 3.208 -2.264 1.00 82.88 199 TRP A N 1
ATOM 1488 C CA . TRP A 1 199 ? -16.157 2.795 -3.125 1.00 82.88 199 TRP A CA 1
ATOM 1489 C C . TRP A 1 199 ? -17.427 2.577 -2.296 1.00 82.88 199 TRP A C 1
ATOM 1491 O O . TRP A 1 199 ? -17.705 1.476 -1.831 1.00 82.88 199 TRP A O 1
ATOM 1501 N N . LYS A 1 200 ? -18.246 3.628 -2.155 1.00 66.94 200 LYS A N 1
ATOM 1502 C CA . LYS A 1 200 ? -19.539 3.587 -1.439 1.00 66.94 200 LYS A CA 1
ATOM 1503 C C . LYS A 1 200 ? -20.674 3.002 -2.290 1.00 66.94 200 LYS A C 1
ATOM 1505 O O . LYS A 1 200 ? -21.710 3.633 -2.485 1.00 66.94 200 LYS A O 1
ATOM 1510 N N . GLY A 1 201 ? -20.465 1.799 -2.821 1.00 62.53 201 GLY A N 1
ATOM 1511 C CA . GLY A 1 201 ? -21.466 1.048 -3.583 1.00 62.53 201 GLY A CA 1
ATOM 1512 C C . GLY A 1 201 ? -21.375 1.183 -5.107 1.00 62.53 201 GLY A C 1
ATOM 1513 O O . GLY A 1 201 ? -20.527 1.881 -5.670 1.00 62.53 201 GLY A O 1
ATOM 1514 N N . ASN A 1 202 ? -22.260 0.460 -5.796 1.00 61.72 202 ASN A N 1
ATOM 1515 C CA . ASN A 1 202 ? -22.250 0.334 -7.250 1.00 61.72 202 ASN A CA 1
ATOM 1516 C C . ASN A 1 202 ? -22.984 1.506 -7.923 1.00 61.72 202 ASN A C 1
ATOM 1518 O O . ASN A 1 202 ? -24.157 1.411 -8.272 1.00 61.72 202 ASN A O 1
ATOM 1522 N N . SER A 1 203 ? -22.287 2.627 -8.117 1.00 64.75 203 SER A N 1
ATOM 1523 C CA . SER A 1 203 ? -22.820 3.774 -8.872 1.00 64.75 203 SER A CA 1
ATOM 1524 C C . SER A 1 203 ? -22.703 3.621 -10.399 1.00 64.75 203 SER A C 1
ATOM 1526 O O . SER A 1 203 ? -23.009 4.562 -11.132 1.00 64.75 203 SER A O 1
ATOM 1528 N N . GLY A 1 204 ? -22.187 2.488 -10.899 1.00 61.47 204 GLY A N 1
ATOM 1529 C CA . GLY A 1 204 ? -21.914 2.248 -12.325 1.00 61.47 204 GLY A CA 1
ATOM 1530 C C . GLY A 1 204 ? -20.785 3.097 -12.933 1.00 61.47 204 GLY A C 1
ATOM 1531 O O . GLY A 1 204 ? -20.450 2.928 -14.104 1.00 61.47 204 GLY A O 1
ATOM 1532 N N . LYS A 1 205 ? -20.178 4.011 -12.163 1.00 66.50 205 LYS A N 1
ATOM 1533 C CA . LYS A 1 205 ? -19.078 4.887 -12.615 1.00 66.50 205 LYS A CA 1
ATOM 1534 C C . LYS A 1 205 ? -17.692 4.282 -12.394 1.00 66.50 205 LYS A C 1
ATOM 1536 O O . LYS A 1 205 ? -16.735 4.685 -13.054 1.00 66.50 205 LYS A O 1
ATOM 1541 N N . ASN A 1 206 ? -17.593 3.323 -11.480 1.00 70.81 206 ASN A N 1
ATOM 1542 C CA . ASN A 1 206 ? -16.343 2.674 -11.115 1.00 70.81 206 ASN A CA 1
ATOM 1543 C C . ASN A 1 206 ? -16.072 1.498 -12.056 1.00 70.81 206 ASN A C 1
ATOM 1545 O O . ASN A 1 206 ? -16.947 0.665 -12.283 1.00 70.81 206 ASN A O 1
ATOM 1549 N N . LYS A 1 207 ? -14.862 1.441 -12.619 1.00 74.62 207 LYS A N 1
ATOM 1550 C CA . LYS A 1 207 ? -14.428 0.358 -13.508 1.00 74.62 207 LYS A CA 1
ATOM 1551 C C . LYS A 1 207 ? -13.397 -0.496 -12.789 1.00 74.62 207 LYS A C 1
ATOM 1553 O O . LYS A 1 207 ? -12.393 0.035 -12.323 1.00 74.62 207 LYS A O 1
ATOM 1558 N N . VAL A 1 208 ? -13.640 -1.800 -12.743 1.00 78.50 208 VAL A N 1
ATOM 1559 C CA . VAL A 1 208 ? -12.642 -2.800 -12.351 1.00 78.50 208 VAL A CA 1
ATOM 1560 C C . VAL A 1 208 ? -11.946 -3.276 -13.621 1.00 78.50 208 VAL A C 1
ATOM 1562 O O . VAL A 1 208 ? -12.604 -3.505 -14.636 1.00 78.50 208 VAL A O 1
ATOM 1565 N N . LEU A 1 209 ? -10.621 -3.388 -13.579 1.00 82.56 209 LEU A N 1
ATOM 1566 C CA . LEU A 1 209 ? -9.810 -3.875 -14.690 1.00 82.56 209 LEU A CA 1
ATOM 1567 C C . LEU A 1 209 ? -9.055 -5.123 -14.237 1.00 82.56 209 LEU A C 1
ATOM 1569 O O . LEU A 1 209 ? -8.408 -5.096 -13.194 1.00 82.56 209 LEU A O 1
ATOM 1573 N N . LEU A 1 210 ? -9.116 -6.182 -15.041 1.00 86.69 210 LEU A N 1
ATOM 1574 C CA . LEU A 1 210 ? -8.219 -7.328 -14.936 1.00 86.69 210 LEU A CA 1
ATOM 1575 C C . LEU A 1 210 ? -7.114 -7.152 -15.981 1.00 86.69 210 LEU A C 1
ATOM 1577 O O . LEU A 1 210 ? -7.395 -7.131 -17.180 1.00 86.69 210 LEU A O 1
ATOM 1581 N N . GLY A 1 211 ? -5.878 -6.974 -15.522 1.00 88.44 211 GLY A N 1
ATOM 1582 C CA . GLY A 1 211 ? -4.703 -6.869 -16.385 1.00 88.44 211 GLY A CA 1
ATOM 1583 C C . GLY A 1 211 ? -4.036 -8.228 -16.561 1.00 88.44 211 GLY A C 1
ATOM 1584 O O . GLY A 1 211 ? -3.739 -8.890 -15.571 1.00 88.44 211 GLY A O 1
ATOM 1585 N N . VAL A 1 212 ? -3.789 -8.641 -17.806 1.00 89.81 212 VAL A N 1
ATOM 1586 C CA . VAL A 1 212 ? -3.087 -9.892 -18.129 1.00 89.81 212 VAL A CA 1
ATOM 1587 C C . VAL A 1 212 ? -1.932 -9.586 -19.076 1.00 89.81 212 VAL A C 1
ATOM 1589 O O . VAL A 1 212 ? -2.119 -8.945 -20.109 1.00 89.81 212 VAL A O 1
ATOM 1592 N N . GLY A 1 213 ? -0.741 -10.076 -18.727 1.00 88.31 213 GLY A N 1
ATOM 1593 C CA . GLY A 1 213 ? 0.489 -9.883 -19.493 1.00 88.31 213 GLY A CA 1
ATOM 1594 C C . GLY A 1 213 ? 1.385 -8.758 -18.964 1.00 88.31 213 GLY A C 1
ATOM 1595 O O . GLY A 1 213 ? 1.067 -8.071 -17.997 1.00 88.31 213 GLY A O 1
ATOM 1596 N N . GLY A 1 214 ? 2.535 -8.577 -19.616 1.00 89.94 214 GLY A N 1
ATOM 1597 C CA . GLY A 1 214 ? 3.602 -7.698 -19.132 1.00 89.94 214 GLY A CA 1
ATOM 1598 C C . GLY A 1 214 ? 4.528 -8.380 -18.119 1.00 89.94 214 GLY A C 1
ATOM 1599 O O . GLY A 1 214 ? 4.342 -9.541 -17.766 1.00 89.94 214 GLY A O 1
ATOM 1600 N N . GLY A 1 215 ? 5.571 -7.659 -17.706 1.00 92.62 215 GLY A N 1
ATOM 1601 C CA . GLY A 1 215 ? 6.480 -8.097 -16.644 1.00 92.62 215 GLY A CA 1
ATOM 1602 C C . GLY A 1 215 ? 6.011 -7.662 -15.255 1.00 92.62 215 GLY A C 1
ATOM 1603 O O . GLY A 1 215 ? 4.960 -7.038 -15.119 1.00 92.62 215 GLY A O 1
ATOM 1604 N N . HIS A 1 216 ? 6.852 -7.930 -14.253 1.00 93.69 216 HIS A N 1
ATOM 1605 C CA . HIS A 1 216 ? 6.597 -7.672 -12.828 1.00 93.69 216 HIS A CA 1
ATOM 1606 C C . HIS A 1 216 ? 6.011 -6.285 -12.534 1.00 93.69 216 HIS A C 1
ATOM 1608 O O . HIS A 1 216 ? 4.953 -6.184 -11.934 1.00 93.69 216 HIS A O 1
ATOM 1614 N N . TYR A 1 217 ? 6.625 -5.222 -13.056 1.00 93.56 217 TYR A N 1
ATOM 1615 C CA . TYR A 1 217 ? 6.203 -3.834 -12.809 1.00 93.56 217 TYR A CA 1
ATOM 1616 C C . TYR A 1 217 ? 5.012 -3.347 -13.646 1.00 93.56 217 TYR A C 1
ATOM 1618 O O . TYR A 1 217 ? 4.693 -2.161 -13.648 1.00 93.56 217 TYR A O 1
ATOM 1626 N N . ALA A 1 218 ? 4.386 -4.232 -14.429 1.00 92.75 218 ALA A N 1
ATOM 1627 C CA . ALA A 1 218 ? 3.127 -3.966 -15.121 1.00 92.75 218 ALA A CA 1
ATOM 1628 C C . ALA A 1 218 ? 3.038 -2.602 -15.871 1.00 92.75 218 ALA A C 1
ATOM 1630 O O . ALA A 1 218 ? 2.003 -1.934 -15.796 1.00 92.75 218 ALA A O 1
ATOM 1631 N N . PRO A 1 219 ? 4.050 -2.169 -16.659 1.00 90.56 219 PRO A N 1
ATOM 1632 C CA . PRO A 1 219 ? 4.170 -0.775 -17.114 1.00 90.56 219 PRO A CA 1
ATOM 1633 C C . PRO A 1 219 ? 2.986 -0.290 -17.964 1.00 90.56 219 PRO A C 1
ATOM 1635 O O . PRO A 1 219 ? 2.550 0.851 -17.846 1.00 90.56 219 PRO A O 1
ATOM 1638 N N . ARG A 1 220 ? 2.397 -1.165 -18.791 1.00 89.56 220 ARG A N 1
ATOM 1639 C CA . ARG A 1 220 ? 1.205 -0.822 -19.590 1.00 89.56 220 ARG A CA 1
ATOM 1640 C C . ARG A 1 220 ? -0.065 -0.718 -18.749 1.00 89.56 220 ARG A C 1
ATOM 1642 O O . ARG A 1 220 ? -0.944 0.077 -19.074 1.00 89.56 220 ARG A O 1
ATOM 1649 N N . HIS A 1 221 ? -0.154 -1.475 -17.660 1.00 91.12 221 HIS A N 1
ATOM 1650 C CA . HIS A 1 221 ? -1.231 -1.316 -16.688 1.00 91.12 221 HIS A CA 1
ATOM 1651 C C . HIS A 1 221 ? -1.059 -0.001 -15.915 1.00 91.12 221 HIS A C 1
ATOM 1653 O O . HIS A 1 221 ? -2.034 0.731 -15.751 1.00 91.12 221 HIS A O 1
ATOM 1659 N N . CYS A 1 222 ? 0.175 0.364 -15.545 1.00 90.50 222 CYS A N 1
ATOM 1660 C CA . CYS A 1 222 ? 0.489 1.672 -14.960 1.00 90.50 222 CYS A CA 1
ATOM 1661 C C . CYS A 1 222 ? 0.084 2.823 -15.886 1.00 90.50 222 CYS A C 1
ATOM 1663 O O . CYS A 1 222 ? -0.599 3.744 -15.436 1.00 90.50 222 CYS A O 1
ATOM 1665 N N . ASP A 1 223 ? 0.423 2.744 -17.180 1.00 88.19 223 ASP A N 1
ATOM 1666 C CA . ASP A 1 223 ? 0.022 3.737 -18.186 1.00 88.19 223 ASP A CA 1
ATOM 1667 C C . ASP A 1 223 ? -1.497 3.958 -18.160 1.00 88.19 223 ASP A C 1
ATOM 1669 O O . ASP A 1 223 ? -1.949 5.100 -18.097 1.00 88.19 223 ASP A O 1
ATOM 1673 N N . ILE A 1 224 ? -2.282 2.872 -18.151 1.00 87.00 224 ILE A N 1
ATOM 1674 C CA . ILE A 1 224 ? -3.752 2.894 -18.094 1.00 87.00 224 ILE A CA 1
ATOM 1675 C C . ILE A 1 224 ? -4.263 3.527 -16.792 1.00 87.00 224 ILE A C 1
ATOM 1677 O O . ILE A 1 224 ? -5.192 4.336 -16.823 1.00 87.00 224 ILE A O 1
ATOM 1681 N N . VAL A 1 225 ? -3.672 3.183 -15.646 1.00 87.00 225 VAL A N 1
ATOM 1682 C CA . VAL A 1 225 ? -4.097 3.688 -14.331 1.00 87.00 225 VAL A CA 1
ATOM 1683 C C . VAL A 1 225 ? -3.776 5.172 -14.153 1.00 87.00 225 VAL A C 1
ATOM 1685 O O . VAL A 1 225 ? -4.592 5.917 -13.597 1.00 87.00 225 VAL A O 1
ATOM 1688 N N . VAL A 1 226 ? -2.606 5.615 -14.618 1.00 85.06 226 VAL A N 1
ATOM 1689 C CA . VAL A 1 226 ? -2.181 7.021 -14.568 1.00 85.06 226 VAL A CA 1
ATOM 1690 C C . VAL A 1 226 ? -2.978 7.855 -15.567 1.00 85.06 226 VAL A C 1
ATOM 1692 O O . VAL A 1 226 ? -3.395 8.971 -15.257 1.00 85.06 226 VAL A O 1
ATOM 1695 N N . SER A 1 227 ? -3.209 7.317 -16.762 1.00 76.62 227 SER A N 1
ATOM 1696 C CA . SER A 1 227 ? -3.880 7.999 -17.858 1.00 76.62 227 SER A CA 1
ATOM 1697 C C . SER A 1 227 ? -4.632 6.981 -18.710 1.00 76.62 227 SER A C 1
ATOM 1699 O O . SER A 1 227 ? -4.018 6.262 -19.486 1.00 76.62 227 SER A O 1
ATOM 1701 N N . PHE A 1 228 ? -5.966 6.986 -18.662 1.00 69.19 228 PHE A N 1
ATOM 1702 C CA . PHE A 1 228 ? -6.797 6.246 -19.619 1.00 69.19 228 PHE A CA 1
ATOM 1703 C C . PHE A 1 228 ? -7.425 7.207 -20.633 1.00 69.19 228 PHE A C 1
ATOM 1705 O O . PHE A 1 228 ? -8.604 7.561 -20.554 1.00 69.19 228 PHE A O 1
ATOM 1712 N N . LYS A 1 229 ? -6.608 7.702 -21.566 1.00 69.12 229 LYS A N 1
ATOM 1713 C CA . LYS A 1 229 ? -7.046 8.619 -22.626 1.00 69.12 229 LYS A CA 1
ATOM 1714 C C . LYS A 1 229 ? -7.859 7.877 -23.685 1.00 69.12 229 LYS A C 1
ATOM 1716 O O . LYS A 1 229 ? -7.694 6.678 -23.907 1.00 69.12 229 LYS A O 1
ATOM 1721 N N . GLY A 1 230 ? -8.701 8.625 -24.401 1.00 66.56 230 GLY A N 1
ATOM 1722 C CA . GLY A 1 230 ? -9.558 8.080 -25.460 1.00 66.56 230 GLY A CA 1
ATOM 1723 C C . GLY A 1 230 ? -8.796 7.285 -26.526 1.00 66.56 230 GLY A C 1
ATOM 1724 O O . GLY A 1 230 ? -9.289 6.260 -26.981 1.00 66.56 230 GLY A O 1
ATOM 1725 N N . TRP A 1 231 ? -7.565 7.684 -26.865 1.00 75.19 231 TRP A N 1
ATOM 1726 C CA . TRP A 1 231 ? -6.752 6.951 -27.838 1.00 75.19 231 TRP A CA 1
ATOM 1727 C C . TRP A 1 231 ? -6.280 5.580 -27.324 1.00 75.19 231 TRP A C 1
ATOM 1729 O O . TRP A 1 231 ? -6.259 4.640 -28.109 1.00 75.19 231 TRP A O 1
ATOM 1739 N N . GLN A 1 232 ? -5.962 5.430 -26.027 1.00 73.12 232 GLN A N 1
ATOM 1740 C CA . GLN A 1 232 ? -5.591 4.131 -25.439 1.00 73.12 232 GLN A CA 1
ATOM 1741 C C . GLN A 1 232 ? -6.781 3.181 -25.473 1.00 73.12 232 GLN A C 1
ATOM 1743 O O . GLN A 1 232 ? -6.636 2.027 -25.864 1.00 73.12 232 GLN A O 1
ATOM 1748 N N . LYS A 1 233 ? -7.975 3.690 -25.136 1.00 75.00 233 LYS A N 1
ATOM 1749 C CA . LYS A 1 233 ? -9.220 2.938 -25.302 1.00 75.00 233 LYS A CA 1
ATOM 1750 C C . LYS A 1 233 ? -9.377 2.491 -26.755 1.00 75.00 233 LYS A C 1
ATOM 1752 O O . LYS A 1 233 ? -9.554 1.303 -26.973 1.00 75.00 233 LYS A O 1
ATOM 1757 N N . ASN A 1 234 ? -9.273 3.411 -27.715 1.00 80.81 234 ASN A N 1
ATOM 1758 C CA . ASN A 1 234 ? -9.439 3.092 -29.134 1.00 80.81 234 ASN A CA 1
ATOM 1759 C C . ASN A 1 234 ? -8.426 2.041 -29.604 1.00 80.81 234 ASN A C 1
ATOM 1761 O O . ASN A 1 234 ? -8.823 1.077 -30.244 1.00 80.81 234 ASN A O 1
ATOM 1765 N N . ALA A 1 235 ? -7.149 2.180 -29.239 1.00 81.31 235 ALA A N 1
ATOM 1766 C CA . ALA A 1 235 ? -6.107 1.216 -29.585 1.00 81.31 235 ALA A CA 1
ATOM 1767 C C . ALA A 1 235 ? -6.411 -0.186 -29.030 1.00 81.31 235 ALA A C 1
ATOM 1769 O O . ALA A 1 235 ? -6.342 -1.164 -29.770 1.00 81.31 235 ALA A O 1
ATOM 1770 N N . ILE A 1 236 ? -6.813 -0.282 -27.756 1.00 80.81 236 ILE A N 1
ATOM 1771 C CA . ILE A 1 236 ? -7.187 -1.557 -27.129 1.00 80.81 236 ILE A CA 1
ATOM 1772 C C . ILE A 1 236 ? -8.434 -2.140 -27.801 1.00 80.81 236 ILE A C 1
ATOM 1774 O O . ILE A 1 236 ? -8.438 -3.311 -28.165 1.00 80.81 236 ILE A O 1
ATOM 1778 N N . THR A 1 237 ? -9.489 -1.343 -28.000 1.00 83.62 237 THR A N 1
ATOM 1779 C CA . THR A 1 237 ? -10.729 -1.845 -28.606 1.00 83.62 237 THR A CA 1
ATOM 1780 C C . THR A 1 237 ? -10.531 -2.282 -30.055 1.00 83.62 237 THR A C 1
ATOM 1782 O O . THR A 1 237 ? -11.113 -3.285 -30.453 1.00 83.62 237 THR A O 1
ATOM 1785 N N . SER A 1 238 ? -9.695 -1.575 -30.825 1.00 85.44 238 SER A N 1
ATOM 1786 C CA . SER A 1 238 ? -9.355 -1.963 -32.198 1.00 85.44 238 SER A CA 1
ATOM 1787 C C . SER A 1 238 ? -8.566 -3.268 -32.230 1.00 85.44 238 SER A C 1
ATOM 1789 O O . SER A 1 238 ? -8.937 -4.171 -32.970 1.00 85.44 238 SER A O 1
ATOM 1791 N N . PHE A 1 239 ? -7.547 -3.415 -31.378 1.00 85.75 239 PHE A N 1
ATOM 1792 C CA . PHE A 1 239 ? -6.772 -4.654 -31.290 1.00 85.75 239 PHE A CA 1
ATOM 1793 C C . PHE A 1 239 ? -7.644 -5.857 -30.902 1.00 85.75 239 PHE A C 1
ATOM 1795 O O . PHE A 1 239 ? -7.575 -6.906 -31.532 1.00 85.75 239 PHE A O 1
ATOM 1802 N N . LEU A 1 240 ? -8.505 -5.713 -29.891 1.00 86.88 240 LEU A N 1
ATOM 1803 C CA . LEU A 1 240 ? -9.411 -6.790 -29.480 1.00 86.88 240 LEU A CA 1
ATOM 1804 C C . LEU A 1 240 ? -10.381 -7.176 -30.607 1.00 86.88 240 LEU A C 1
ATOM 1806 O O . LEU A 1 240 ? -10.619 -8.364 -30.816 1.00 86.88 240 LEU A O 1
ATOM 1810 N N . ALA A 1 241 ? -10.877 -6.197 -31.372 1.00 88.56 241 ALA A N 1
ATOM 1811 C CA . ALA A 1 241 ? -11.690 -6.460 -32.555 1.00 88.56 241 ALA A CA 1
ATOM 1812 C C . ALA A 1 241 ? -10.906 -7.224 -33.640 1.00 88.56 241 ALA A C 1
ATOM 1814 O O . ALA A 1 241 ? -11.431 -8.191 -34.186 1.00 88.56 241 ALA A O 1
ATOM 1815 N N . GLU A 1 242 ? -9.647 -6.859 -33.908 1.00 92.38 242 GLU A N 1
ATOM 1816 C CA . GLU A 1 242 ? -8.763 -7.583 -34.841 1.00 92.38 242 GLU A CA 1
ATOM 1817 C C . GLU A 1 242 ? -8.507 -9.034 -34.407 1.00 92.38 242 GLU A C 1
ATOM 1819 O O . GLU A 1 242 ? -8.414 -9.926 -35.248 1.00 92.38 242 GLU A O 1
ATOM 1824 N N . GLN A 1 243 ? -8.432 -9.290 -33.098 1.00 93.38 243 GLN A N 1
ATOM 1825 C CA . GLN A 1 243 ? -8.263 -10.635 -32.537 1.00 93.38 243 GLN A CA 1
ATOM 1826 C C . GLN A 1 243 ? -9.582 -11.418 -32.401 1.00 93.38 243 GLN A C 1
ATOM 1828 O O . GLN A 1 243 ? -9.578 -12.523 -31.863 1.00 93.38 243 GLN A O 1
ATOM 1833 N N . ASN A 1 244 ? -10.716 -10.873 -32.861 1.00 91.00 244 ASN A N 1
ATOM 1834 C CA . ASN A 1 244 ? -12.059 -11.431 -32.647 1.00 91.00 244 ASN A CA 1
ATOM 1835 C C . ASN A 1 244 ? -12.399 -11.685 -31.163 1.00 91.00 244 ASN A C 1
ATOM 1837 O O . ASN A 1 244 ? -13.190 -12.571 -30.834 1.00 91.00 244 ASN A O 1
ATOM 1841 N N . ILE A 1 245 ? -11.824 -10.895 -30.252 1.00 84.12 245 ILE A N 1
ATOM 1842 C CA . ILE A 1 245 ? -12.135 -10.938 -28.823 1.00 84.12 245 ILE A CA 1
ATOM 1843 C C . ILE A 1 245 ? -13.307 -9.988 -28.569 1.00 84.12 245 ILE A C 1
ATOM 1845 O O . ILE A 1 245 ? -13.193 -8.769 -28.714 1.00 84.12 245 ILE A O 1
ATOM 1849 N N . LYS A 1 246 ? -14.459 -10.549 -28.187 1.00 83.62 246 LYS A N 1
ATOM 1850 C CA . LYS A 1 246 ? -15.676 -9.775 -27.912 1.00 83.62 246 LYS A CA 1
ATOM 1851 C C . LYS A 1 246 ? -15.458 -8.858 -26.701 1.00 83.62 246 LYS A C 1
ATOM 1853 O O . LYS A 1 246 ? -14.909 -9.273 -25.685 1.00 83.62 246 LYS A O 1
ATOM 1858 N N . ILE A 1 247 ? -15.908 -7.609 -26.816 1.00 83.75 247 ILE A N 1
ATOM 1859 C CA . ILE A 1 247 ? -15.895 -6.605 -25.744 1.00 83.75 247 ILE A CA 1
ATOM 1860 C C . ILE A 1 247 ? -17.342 -6.350 -25.342 1.00 83.75 247 ILE A C 1
ATOM 1862 O O . ILE A 1 247 ? -18.171 -6.049 -26.199 1.00 83.75 247 ILE A O 1
ATOM 1866 N N . GLY A 1 248 ? -17.639 -6.432 -24.052 1.00 78.19 248 GLY A N 1
ATOM 1867 C CA . GLY A 1 248 ? -18.991 -6.258 -23.539 1.00 78.19 248 GLY A CA 1
ATOM 1868 C C . GLY A 1 248 ? -19.012 -6.118 -22.023 1.00 78.19 248 GLY A C 1
ATOM 1869 O O . GLY A 1 248 ? -17.972 -6.157 -21.360 1.00 78.19 248 GLY A O 1
ATOM 1870 N N . LYS A 1 249 ? -20.202 -5.940 -21.467 1.00 73.19 249 LYS A N 1
ATOM 1871 C CA . LYS A 1 249 ? -20.487 -6.159 -20.049 1.00 73.19 249 LYS A CA 1
ATOM 1872 C C . LYS A 1 249 ? -20.515 -7.660 -19.762 1.00 73.19 249 LYS A C 1
ATOM 1874 O O . LYS A 1 249 ? -20.720 -8.423 -20.697 1.00 73.19 249 LYS A O 1
ATOM 1879 N N . PRO A 1 250 ? -20.387 -8.099 -18.497 1.00 70.31 250 PRO A N 1
ATOM 1880 C CA . PRO A 1 250 ? -20.540 -9.513 -18.146 1.00 70.31 250 PRO A CA 1
ATOM 1881 C C . PRO A 1 250 ? -21.802 -10.148 -18.754 1.00 70.31 250 PRO A C 1
ATOM 1883 O O . PRO A 1 250 ? -21.723 -11.229 -19.319 1.00 70.31 250 PRO A O 1
ATOM 1886 N N . GLU A 1 251 ? -22.922 -9.419 -18.743 1.00 80.44 251 GLU A N 1
ATOM 1887 C CA . GLU A 1 251 ? -24.212 -9.793 -19.351 1.00 80.44 251 GLU A CA 1
ATOM 1888 C C . GLU A 1 251 ? -24.127 -10.166 -20.846 1.00 80.44 251 GLU A C 1
ATOM 1890 O O . GLU A 1 251 ? -24.967 -10.906 -21.336 1.00 80.44 251 GLU A O 1
ATOM 1895 N N . ASP A 1 252 ? -23.126 -9.667 -21.581 1.00 77.12 252 ASP A N 1
ATOM 1896 C CA . ASP A 1 252 ? -22.951 -9.927 -23.015 1.00 77.12 252 ASP A CA 1
ATOM 1897 C C . ASP A 1 252 ? -22.243 -11.269 -23.306 1.00 77.12 252 ASP A C 1
ATOM 1899 O O . ASP A 1 252 ? -22.097 -11.639 -24.479 1.00 77.12 252 ASP A O 1
ATOM 1903 N N . PHE A 1 253 ? -21.746 -11.965 -22.276 1.00 75.50 253 PHE A N 1
ATOM 1904 C CA . PHE A 1 253 ? -20.934 -13.188 -22.390 1.00 75.50 253 PHE A CA 1
ATOM 1905 C C . PHE A 1 253 ? -21.576 -14.436 -21.773 1.00 75.50 253 PHE A C 1
ATOM 1907 O O . PHE A 1 253 ? -20.983 -15.511 -21.876 1.00 75.50 253 PHE A O 1
ATOM 1914 N N . PHE A 1 254 ? -22.752 -14.299 -21.156 1.00 69.94 254 PHE A N 1
ATOM 1915 C CA . PHE A 1 254 ? -23.516 -15.395 -20.558 1.00 69.94 254 PHE A CA 1
ATOM 1916 C C . PHE A 1 254 ? -24.840 -15.611 -21.289 1.00 69.94 254 PHE A C 1
ATOM 1918 O O . PHE A 1 254 ? -25.424 -14.611 -21.764 1.00 69.94 254 PHE A O 1
#

Foldseek 3Di:
DAEEEEAEPCALLRVLLLVLLCVDPAKDFDDDAPPFWGWIDHPRYIYIYGHDDPLPCAAVQVSCCVRPVDHYQEYEYGHAAADPVQQKAWEKEFAAALPADQPDDAPAHHGYNDTEDAQLCRLQLLQLLVVLCVVLVVPPRYHRFYFYHYGDDHYHHHYMYTYIDHDPVGSNDNSSSNSSSVSCCVQCCVVVDDHTRDDPDPPVPDDDDDDDDDDGRSVVVRCCSNDVDPVVVVVVVVVCVVVVNDDDDPVVVD

InterPro domains:
  IPR007508 D-aminoacyl-tRNA deacylase DtdA [PF04414] (69-228)
  IPR007508 D-aminoacyl-tRNA deacylase DtdA [PTHR34667] (1-226)
  IPR018033 D-aminoacyl-tRNA deacylase, archaeal-type [PIRSF016210] (1-249)

Radius of gyration: 18.52 Å; chains: 1; bounding box: 44×46×58 Å

Secondary structure (DSSP, 8-state):
-EEEEEEETT-HHHHHHHHHHHTSTT-EE----STT-EEEEETTEEEEEESS-GGG-TTHHHHHHHHHS--EEEEEEEEE---TT---EEEEE-BBBTTS-TTS--TTSS-BT-BPPBPTTHHHHHHHHHHHHHHTT-TTTSEEEE--SB-----SS-EEEEEEESSHHHHT-HHHHHHHHHHHHHHTTTTSSPPSS---S--S---------S-TT-HHHHHHHH---HHHHHHHHHHHHHTT-----GGG--

pLDDT: mean 91.95, std 8.35, range [61.47, 98.81]

Organism: Elaeis guineensis var. tenera (NCBI:txid51953)

Sequence (254 aa):
MVTLVVATTADPASVGPASAFLAMPGWNPGPSLSEGMESFANGDVRLLKHENSIVAEDDLDRRWEAATGESVAEVIFLSRHTAVSNRPALTVHPIGVPHLREDEIPPQGGRPGWAALPNPRIGPWLRLLKKIADSLGLLPEFEVTLEATHHGPVVNTPTLFLEIGSTEEYWGRQDAAQAIALLMWEGLGLGGGGSVGEWKGNSGKNKVLLGVGGGHYAPRHCDIVVSFKGWQKNAITSFLAEQNIKIGKPEDFF